Protein AF-A0AAJ1WUX2-F1 (afdb_monomer)

pLDDT: mean 76.75, std 24.01, range [34.66, 98.44]

Structure (mmCIF, N/CA/C/O backbone):
data_AF-A0AAJ1WUX2-F1
#
_entry.id   AF-A0AAJ1WUX2-F1
#
loop_
_atom_site.group_PDB
_atom_site.id
_atom_site.type_symbol
_atom_site.label_atom_id
_atom_site.label_alt_id
_atom_site.label_comp_id
_atom_site.label_asym_id
_atom_site.label_entity_id
_atom_site.label_seq_id
_atom_site.pdbx_PDB_ins_code
_atom_site.Cartn_x
_atom_site.Cartn_y
_atom_site.Cartn_z
_atom_site.occupancy
_atom_site.B_iso_or_equiv
_atom_site.auth_seq_id
_atom_site.auth_comp_id
_atom_site.auth_asym_id
_atom_site.auth_atom_id
_atom_site.pdbx_PDB_model_num
ATOM 1 N N . MET A 1 1 ? -39.995 61.5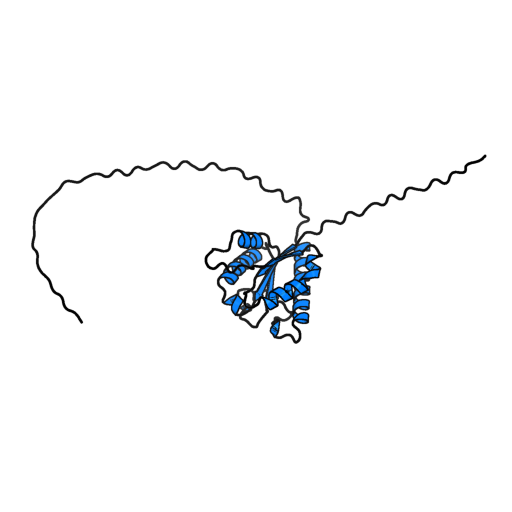93 29.494 1.00 51.22 1 MET A N 1
ATOM 2 C CA . MET A 1 1 ? -39.455 60.384 30.157 1.00 51.22 1 MET A CA 1
ATOM 3 C C . MET A 1 1 ? -40.416 59.228 29.924 1.00 51.22 1 MET A C 1
ATOM 5 O O . MET A 1 1 ? -41.545 59.346 30.368 1.00 51.22 1 MET A O 1
ATOM 9 N N . ALA A 1 2 ? -39.996 58.165 29.231 1.00 40.69 2 ALA A N 1
ATOM 10 C CA . ALA A 1 2 ? -40.628 56.835 29.236 1.00 40.69 2 ALA A CA 1
ATOM 11 C C . ALA A 1 2 ? -39.723 55.885 28.431 1.00 40.69 2 ALA A C 1
ATOM 13 O O . ALA A 1 2 ? -39.691 55.954 27.206 1.00 40.69 2 ALA A O 1
ATOM 14 N N . SER A 1 3 ? -38.928 55.054 29.109 1.00 40.38 3 SER A N 1
ATOM 15 C CA . SER A 1 3 ? -38.006 54.123 28.444 1.00 40.38 3 SER A CA 1
ATOM 16 C C . SER A 1 3 ? -38.706 52.781 28.219 1.00 40.38 3 SER A C 1
ATOM 18 O O . SER A 1 3 ? -38.954 52.050 29.179 1.00 40.38 3 SER A O 1
ATOM 20 N N . SER A 1 4 ? -39.066 52.471 26.971 1.00 46.78 4 SER A N 1
ATOM 21 C CA . SER A 1 4 ? -39.759 51.220 26.633 1.00 46.78 4 SER A CA 1
ATOM 22 C C . SER A 1 4 ? -38.771 50.075 26.403 1.00 46.78 4 SER A C 1
ATOM 24 O O . SER A 1 4 ? -37.779 50.219 25.690 1.00 46.78 4 SER A O 1
ATOM 26 N N . HIS A 1 5 ? -39.039 48.929 27.025 1.00 47.53 5 HIS A N 1
ATOM 27 C CA . HIS A 1 5 ? -38.200 47.738 26.939 1.00 47.53 5 HIS A CA 1
ATOM 28 C C . HIS A 1 5 ? -38.384 46.985 25.613 1.00 47.53 5 HIS A C 1
ATOM 30 O O . HIS A 1 5 ? -39.490 46.563 25.287 1.00 47.53 5 HIS A O 1
ATOM 36 N N . ALA A 1 6 ? -37.273 46.648 24.954 1.00 43.41 6 ALA A N 1
ATOM 37 C CA . ALA A 1 6 ? -37.200 45.530 24.013 1.00 43.41 6 ALA A CA 1
ATOM 38 C C . ALA A 1 6 ? -36.149 44.526 24.514 1.00 43.41 6 ALA A C 1
ATOM 40 O O . ALA A 1 6 ? -34.944 44.730 24.371 1.00 43.41 6 ALA A O 1
ATOM 41 N N . ARG A 1 7 ? -36.603 43.448 25.164 1.00 45.25 7 ARG A N 1
ATOM 42 C CA . ARG A 1 7 ? -35.727 42.402 25.711 1.00 45.25 7 ARG A CA 1
ATOM 43 C C . ARG A 1 7 ? -35.397 41.395 24.605 1.00 45.25 7 ARG A C 1
ATOM 45 O O . ARG A 1 7 ? -36.225 40.552 24.277 1.00 45.25 7 ARG A O 1
ATOM 52 N N . ILE A 1 8 ? -34.198 41.495 24.030 1.00 49.88 8 ILE A N 1
ATOM 53 C CA . ILE A 1 8 ? -33.709 40.565 22.999 1.00 49.88 8 ILE A CA 1
ATOM 54 C C . ILE A 1 8 ? -33.601 39.149 23.606 1.00 49.88 8 ILE A C 1
ATOM 56 O O . ILE A 1 8 ? -32.953 39.002 24.646 1.00 49.88 8 ILE A O 1
ATOM 60 N N . PRO A 1 9 ? -34.182 38.098 22.992 1.00 42.09 9 PRO A N 1
ATOM 61 C CA . PRO A 1 9 ? -33.953 36.723 23.423 1.00 42.09 9 PRO A CA 1
ATOM 62 C C . PRO A 1 9 ? -32.512 36.310 23.106 1.00 42.09 9 PRO A C 1
ATOM 64 O O . PRO A 1 9 ? -32.065 36.419 21.963 1.00 42.09 9 PRO A O 1
ATOM 67 N N . SER A 1 10 ? -31.782 35.800 24.097 1.00 42.72 10 SER A N 1
ATOM 68 C CA . SER A 1 10 ? -30.442 35.257 23.886 1.00 42.72 10 SER A CA 1
ATOM 69 C C . SER A 1 10 ? -30.511 33.949 23.092 1.00 42.72 10 SER A C 1
ATOM 71 O O . SER A 1 10 ? -30.813 32.879 23.621 1.00 42.72 10 SER A O 1
ATOM 73 N N . GLY A 1 11 ? -30.194 34.027 21.799 1.00 38.12 11 GLY A N 1
ATOM 74 C CA . GLY A 1 11 ? -29.984 32.852 20.961 1.00 38.12 11 GLY A CA 1
ATOM 75 C C . GLY A 1 11 ? -28.775 32.057 21.451 1.00 38.12 11 GLY A C 1
ATOM 76 O O . GLY A 1 11 ? -27.638 32.383 21.115 1.00 38.12 11 GLY A O 1
ATOM 77 N N . SER A 1 12 ? -29.015 31.007 22.241 1.00 41.53 12 SER A N 1
ATOM 78 C CA . SER A 1 12 ? -27.978 30.055 22.639 1.00 41.53 12 SER A CA 1
ATOM 79 C C . SER A 1 12 ? -27.489 29.290 21.408 1.00 41.53 12 SER A C 1
ATOM 81 O O . SER A 1 12 ? -28.111 28.326 20.957 1.00 41.53 12 SER A O 1
ATOM 83 N N . ALA A 1 13 ? -26.372 29.743 20.841 1.00 45.09 13 ALA A N 1
ATOM 84 C CA . ALA A 1 13 ? -25.685 29.064 19.754 1.00 45.09 13 ALA A CA 1
ATOM 85 C C . ALA A 1 13 ? -25.007 27.791 20.286 1.00 45.09 13 ALA A C 1
ATOM 87 O O . ALA A 1 13 ? -23.811 27.773 20.578 1.00 45.09 13 ALA A O 1
ATOM 88 N N . ALA A 1 14 ? -25.783 26.713 20.414 1.00 45.97 14 ALA A N 1
ATOM 89 C CA . ALA A 1 14 ? -25.265 25.390 20.731 1.00 45.97 14 ALA A CA 1
ATOM 90 C C . ALA A 1 14 ? -24.285 24.946 19.633 1.00 45.97 14 ALA A C 1
ATOM 92 O O . ALA A 1 14 ? -24.685 24.548 18.534 1.00 45.97 14 ALA A O 1
ATOM 93 N N . SER A 1 15 ? -22.983 25.019 19.919 1.00 45.50 15 SER A N 1
ATOM 94 C CA . SER A 1 15 ? -21.968 24.536 18.993 1.00 45.50 15 SER A CA 1
ATOM 95 C C . SER A 1 15 ? -22.077 23.013 18.888 1.00 45.50 15 SER A C 1
ATOM 97 O O . SER A 1 15 ? -21.909 22.275 19.859 1.00 45.50 15 SER A O 1
ATOM 99 N N . LYS A 1 16 ? -22.375 22.512 17.684 1.00 47.22 16 LYS A N 1
ATOM 100 C CA . LYS A 1 16 ? -22.272 21.077 17.407 1.00 47.22 16 LYS A CA 1
ATOM 101 C C . LYS A 1 16 ? -20.798 20.693 17.470 1.00 47.22 16 LYS A C 1
ATOM 103 O O . LYS A 1 16 ? -20.051 20.932 16.521 1.00 47.22 16 LYS A O 1
ATOM 108 N N . ALA A 1 17 ? -20.384 20.097 18.585 1.00 47.00 17 ALA A N 1
ATOM 109 C CA . ALA A 1 17 ? -19.082 19.460 18.692 1.00 47.00 17 ALA A CA 1
ATOM 110 C C . ALA A 1 17 ? -18.946 18.434 17.555 1.00 47.00 17 ALA A C 1
ATOM 112 O O . ALA A 1 17 ? -19.729 17.488 17.471 1.00 47.00 17 ALA A O 1
ATOM 113 N N . LYS A 1 18 ? -17.971 18.630 16.657 1.00 51.91 18 LYS A N 1
ATOM 114 C CA . LYS A 1 18 ? -17.635 17.624 15.643 1.00 51.91 18 LYS A CA 1
ATOM 115 C C . LYS A 1 18 ? -17.240 16.339 16.367 1.00 51.91 18 LYS A C 1
ATOM 117 O O . LYS A 1 18 ? -16.243 16.333 17.091 1.00 51.91 18 LYS A O 1
ATOM 122 N N . GLU A 1 19 ? -17.977 15.256 16.134 1.00 55.56 19 GLU A N 1
ATOM 123 C CA . GLU A 1 19 ? -17.532 13.926 16.539 1.00 55.56 19 GLU A CA 1
ATOM 124 C C . GLU A 1 19 ? -16.132 13.671 15.971 1.00 55.56 19 GLU A C 1
ATOM 126 O O . GLU A 1 19 ? -15.884 13.847 14.772 1.00 55.56 19 GLU A O 1
ATOM 131 N N . LYS A 1 20 ? -15.195 13.266 16.836 1.00 57.69 20 LYS A N 1
ATOM 132 C CA . LYS A 1 20 ? -13.846 12.893 16.406 1.00 57.69 20 LYS A CA 1
ATOM 133 C C . LYS A 1 20 ? -13.918 11.589 15.616 1.00 57.69 20 LYS A C 1
ATOM 135 O O . LYS A 1 20 ? -13.913 10.498 16.185 1.00 57.69 20 LYS A O 1
ATOM 140 N N . LYS A 1 21 ? -13.989 11.727 14.291 1.00 67.25 21 LYS A N 1
ATOM 141 C CA . LYS A 1 21 ? -13.896 10.642 13.310 1.00 67.25 21 LYS A CA 1
ATOM 142 C C . LYS A 1 21 ? -12.663 9.793 13.632 1.00 67.25 21 LYS A C 1
ATOM 144 O O . LYS A 1 21 ? -11.577 10.330 13.825 1.00 67.25 21 LYS A O 1
ATOM 149 N N . THR A 1 22 ? -12.816 8.474 13.700 1.00 83.88 22 THR A N 1
ATOM 150 C CA . THR A 1 22 ? -11.689 7.590 14.015 1.00 83.88 22 THR A CA 1
ATOM 151 C C . THR A 1 22 ? -10.624 7.659 12.919 1.00 83.88 22 THR A C 1
ATOM 153 O O . THR A 1 22 ? -10.912 7.467 11.726 1.00 83.88 22 THR A O 1
ATOM 156 N N . THR A 1 23 ? -9.389 7.948 13.331 1.00 94.12 23 THR A N 1
ATOM 157 C CA . THR A 1 23 ? -8.222 7.992 12.449 1.00 94.12 23 THR A CA 1
ATOM 158 C C . THR A 1 23 ? -7.896 6.580 11.962 1.00 94.12 23 THR A C 1
ATOM 160 O O . THR A 1 23 ? -7.703 5.666 12.768 1.00 94.12 23 THR A O 1
ATOM 163 N N . VAL A 1 24 ? -7.864 6.387 10.642 1.00 96.94 24 VAL A N 1
ATOM 164 C CA . VAL A 1 24 ? -7.521 5.099 10.009 1.00 96.94 24 VAL A CA 1
ATOM 165 C C . VAL A 1 24 ? -6.072 5.144 9.553 1.00 96.94 24 VAL A C 1
ATOM 167 O O . VAL A 1 24 ? -5.677 6.093 8.882 1.00 96.94 24 VAL A O 1
ATOM 170 N N . ARG A 1 25 ? -5.278 4.120 9.880 1.00 97.75 25 ARG A N 1
ATOM 171 C CA . ARG A 1 25 ? -3.854 4.066 9.519 1.00 97.75 25 ARG A CA 1
ATOM 172 C C . ARG A 1 25 ? -3.616 3.090 8.378 1.00 97.75 25 ARG A C 1
ATOM 174 O O . ARG A 1 25 ? -3.919 1.899 8.492 1.00 97.75 25 ARG A O 1
ATOM 181 N N . ILE A 1 26 ? -3.049 3.609 7.296 1.00 97.88 26 ILE A N 1
ATOM 182 C CA . ILE A 1 26 ? -2.646 2.877 6.099 1.00 97.88 26 ILE A CA 1
ATOM 183 C C . ILE A 1 26 ? -1.129 2.691 6.122 1.00 97.88 26 ILE A C 1
ATOM 185 O O . ILE A 1 26 ? -0.381 3.656 6.247 1.00 97.88 26 ILE A O 1
ATOM 189 N N . PHE A 1 27 ? -0.683 1.453 5.952 1.00 97.31 27 PHE A N 1
ATOM 190 C CA . PHE A 1 27 ? 0.708 1.099 5.686 1.00 97.31 27 PHE A CA 1
ATOM 191 C C . PHE A 1 27 ? 0.875 0.857 4.186 1.00 97.31 27 PHE A C 1
ATOM 193 O O . PHE A 1 27 ? 0.151 0.029 3.635 1.00 97.31 27 PHE A O 1
ATOM 200 N N . VAL A 1 28 ? 1.800 1.552 3.526 1.00 96.56 28 VAL A N 1
ATOM 201 C CA . VAL A 1 28 ? 2.104 1.374 2.099 1.00 96.56 28 VAL A CA 1
ATOM 202 C C . VAL A 1 28 ? 3.460 0.688 1.959 1.00 96.56 28 VAL A C 1
ATOM 204 O O . VAL A 1 28 ? 4.495 1.284 2.249 1.00 96.56 28 VAL A O 1
ATOM 207 N N . SER A 1 29 ? 3.429 -0.560 1.498 1.00 95.31 29 SER A N 1
ATOM 208 C CA . SER A 1 29 ? 4.602 -1.379 1.191 1.00 95.31 29 SER A CA 1
ATOM 209 C C . SER A 1 29 ? 4.818 -1.387 -0.323 1.00 95.31 29 SER A C 1
ATOM 211 O O . SER A 1 29 ? 3.875 -1.597 -1.092 1.00 95.31 29 SER A O 1
ATOM 213 N N . TYR A 1 30 ? 6.049 -1.137 -0.764 1.00 95.19 30 TYR A N 1
ATOM 214 C CA . TYR A 1 30 ? 6.431 -1.052 -2.176 1.00 95.19 30 TYR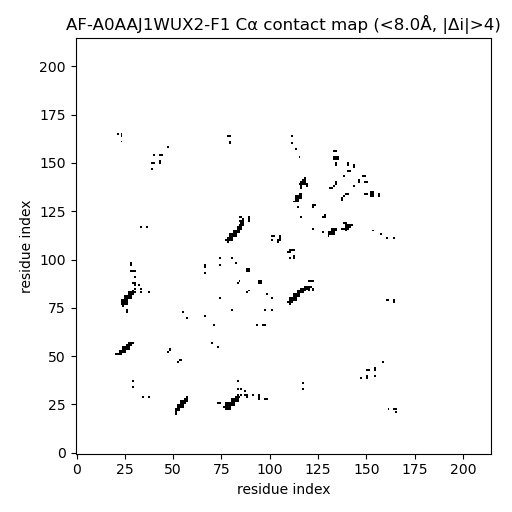 A CA 1
ATOM 215 C C . TYR A 1 30 ? 7.906 -1.442 -2.348 1.00 95.19 30 TYR A C 1
ATOM 217 O O . TYR A 1 30 ? 8.657 -1.479 -1.379 1.00 95.19 30 TYR A O 1
ATOM 225 N N . SER A 1 31 ? 8.326 -1.739 -3.580 1.00 92.94 31 SER A N 1
ATOM 226 C CA . SER A 1 31 ? 9.751 -1.832 -3.919 1.00 92.94 31 SER A CA 1
ATOM 227 C C . SER A 1 31 ? 10.257 -0.459 -4.358 1.00 92.94 31 SER A C 1
ATOM 229 O O . SER A 1 31 ? 9.545 0.243 -5.075 1.00 92.94 31 SER A O 1
ATOM 231 N N . HIS A 1 32 ? 11.493 -0.083 -4.011 1.00 89.94 32 HIS A N 1
ATOM 232 C CA . HIS A 1 32 ? 12.087 1.198 -4.427 1.00 89.94 32 HIS A CA 1
ATOM 233 C C . HIS A 1 32 ? 12.110 1.396 -5.955 1.00 89.94 32 HIS A C 1
ATOM 235 O O . HIS A 1 32 ? 12.006 2.528 -6.424 1.00 89.94 32 HIS A O 1
ATOM 241 N N . ALA A 1 33 ? 12.113 0.310 -6.738 1.00 92.12 33 ALA A N 1
ATOM 242 C CA . ALA A 1 33 ? 11.923 0.337 -8.194 1.00 92.12 33 ALA A CA 1
ATOM 243 C C . ALA A 1 33 ? 10.558 0.912 -8.645 1.00 92.12 33 ALA A C 1
ATOM 245 O O . ALA A 1 3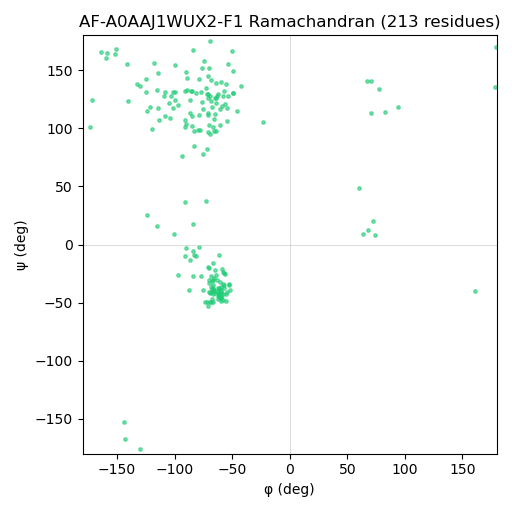3 ? 10.319 1.114 -9.835 1.00 92.12 33 ALA A O 1
ATOM 246 N N . ASN A 1 34 ? 9.635 1.154 -7.711 1.00 93.88 34 ASN A N 1
ATOM 247 C CA . ASN A 1 34 ? 8.304 1.708 -7.942 1.00 93.88 34 ASN A CA 1
ATOM 248 C C . ASN A 1 34 ? 8.050 2.987 -7.115 1.00 93.88 34 ASN A C 1
ATOM 250 O O . ASN A 1 34 ? 6.901 3.317 -6.811 1.00 93.88 34 ASN A O 1
ATOM 254 N N . ALA A 1 35 ? 9.108 3.721 -6.745 1.00 94.06 35 ALA A N 1
ATOM 255 C CA . ALA A 1 35 ? 9.006 4.978 -5.997 1.00 94.06 35 ALA A CA 1
ATOM 256 C C . ALA A 1 35 ? 8.128 6.032 -6.702 1.00 94.06 35 ALA A C 1
ATOM 258 O O . ALA A 1 35 ? 7.339 6.712 -6.052 1.00 94.06 35 ALA A O 1
ATOM 259 N N . THR A 1 36 ? 8.173 6.124 -8.037 1.00 95.44 36 THR A N 1
ATOM 260 C CA .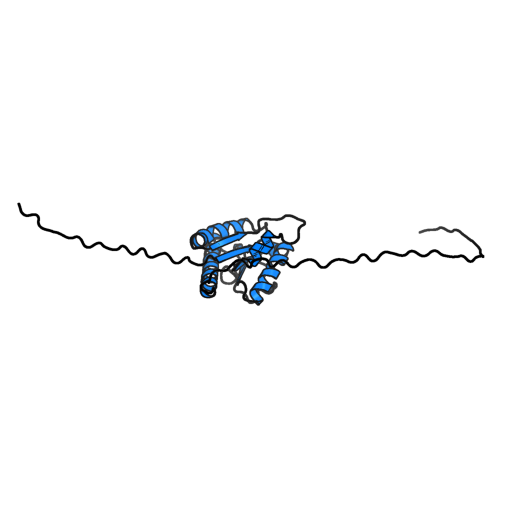 THR A 1 36 ? 7.300 7.023 -8.816 1.00 95.44 36 THR A CA 1
ATOM 261 C C . THR A 1 36 ? 5.817 6.693 -8.619 1.00 95.44 36 THR A C 1
ATOM 263 O O . THR A 1 36 ? 5.000 7.585 -8.393 1.00 95.44 36 THR A O 1
ATOM 266 N N . GLN A 1 37 ? 5.463 5.405 -8.658 1.00 96.75 37 GLN A N 1
ATOM 267 C CA . GLN A 1 37 ? 4.104 4.910 -8.429 1.00 96.75 37 GLN A CA 1
ATOM 268 C C . GLN A 1 37 ? 3.659 5.140 -6.979 1.00 96.75 37 GLN A C 1
ATOM 270 O O . GLN A 1 37 ? 2.525 5.557 -6.742 1.00 96.75 37 GLN A O 1
ATOM 275 N N . GLN A 1 38 ? 4.558 4.930 -6.014 1.00 96.38 38 GLN A N 1
ATOM 276 C CA . GLN A 1 38 ? 4.313 5.244 -4.608 1.00 96.38 38 GLN A CA 1
ATOM 277 C C . GLN A 1 38 ? 4.016 6.741 -4.421 1.00 96.38 38 GLN A C 1
ATOM 279 O O . GLN A 1 38 ? 2.994 7.079 -3.821 1.00 96.38 38 GLN A O 1
ATOM 284 N N . ALA A 1 39 ? 4.836 7.632 -4.985 1.00 96.38 39 ALA A N 1
ATOM 285 C CA . ALA A 1 39 ? 4.680 9.076 -4.826 1.00 96.38 39 ALA A CA 1
ATOM 286 C C . ALA A 1 39 ? 3.376 9.568 -5.470 1.00 96.38 39 ALA A C 1
ATOM 288 O O . ALA A 1 39 ? 2.627 10.346 -4.875 1.00 96.38 39 ALA A O 1
ATOM 289 N N . LYS A 1 40 ? 3.046 9.040 -6.656 1.00 97.75 40 LYS A N 1
ATOM 290 C CA . LYS A 1 40 ? 1.787 9.323 -7.353 1.00 97.75 40 LYS A CA 1
ATOM 291 C C . LYS A 1 40 ? 0.573 8.883 -6.527 1.00 97.75 40 LYS A C 1
ATOM 293 O O . LYS A 1 40 ? -0.364 9.666 -6.373 1.00 97.75 40 LYS A O 1
ATOM 298 N N . LEU A 1 41 ? 0.614 7.701 -5.904 1.00 97.88 41 LEU A N 1
ATOM 299 C CA . LEU A 1 41 ? -0.420 7.273 -4.957 1.00 97.88 41 LEU A CA 1
ATOM 300 C C . LEU A 1 41 ? -0.539 8.236 -3.761 1.00 97.88 41 LEU A C 1
ATOM 302 O O . LEU A 1 41 ? -1.653 8.592 -3.382 1.00 97.88 41 LEU A O 1
ATOM 306 N N . GLN A 1 42 ? 0.572 8.704 -3.179 1.00 97.19 42 GLN A N 1
ATOM 307 C CA . GLN A 1 42 ? 0.524 9.635 -2.040 1.00 97.19 42 GLN A CA 1
ATOM 308 C C . GLN A 1 42 ? -0.180 10.961 -2.360 1.00 97.19 42 GLN A C 1
ATOM 310 O O . GLN A 1 42 ? -0.816 11.522 -1.462 1.00 97.19 42 GLN A O 1
ATOM 315 N N . ILE A 1 43 ? -0.081 11.432 -3.609 1.00 98.00 43 ILE A N 1
ATOM 316 C CA . ILE A 1 43 ? -0.791 12.613 -4.122 1.00 98.00 43 ILE A CA 1
ATOM 317 C C . ILE A 1 43 ? -2.293 12.321 -4.238 1.00 98.00 43 ILE A C 1
ATOM 319 O O . ILE A 1 43 ? -3.105 13.068 -3.696 1.00 98.00 43 ILE A O 1
ATOM 323 N N . HIS A 1 44 ? -2.677 11.203 -4.863 1.00 98.44 44 HIS A N 1
ATOM 324 C CA . HIS A 1 44 ? -4.090 10.814 -5.013 1.00 98.44 44 HIS A CA 1
ATOM 325 C C . HIS A 1 44 ? -4.790 10.522 -3.672 1.00 98.44 44 HIS A C 1
ATOM 327 O O . HIS A 1 44 ? -5.989 10.750 -3.527 1.00 98.44 44 HIS A O 1
ATOM 333 N N . LEU A 1 45 ? -4.044 10.117 -2.638 1.00 97.81 45 LEU A N 1
ATOM 334 C CA . LEU A 1 45 ? -4.559 9.954 -1.271 1.00 97.81 45 LEU A CA 1
ATOM 335 C C . LEU A 1 45 ? -4.710 11.277 -0.486 1.00 97.81 45 LEU A C 1
ATOM 337 O O . LEU A 1 45 ? -5.180 11.244 0.652 1.00 97.81 45 LEU A O 1
ATOM 341 N N . ALA A 1 46 ? -4.348 12.442 -1.042 1.00 97.38 46 ALA A N 1
ATOM 342 C CA . ALA A 1 46 ? -4.318 13.712 -0.302 1.00 97.38 46 ALA A CA 1
ATOM 343 C C . ALA A 1 46 ? -5.664 14.108 0.334 1.00 97.38 46 ALA A C 1
ATOM 345 O O . ALA A 1 46 ? -5.674 14.659 1.436 1.00 97.38 46 ALA A O 1
ATOM 346 N N . GLN A 1 47 ? -6.802 13.807 -0.304 1.00 96.50 47 GLN A N 1
ATOM 347 C CA . GLN A 1 47 ? -8.109 14.080 0.306 1.00 96.50 47 GLN A CA 1
ATOM 348 C C . GLN A 1 47 ? -8.399 13.150 1.491 1.00 96.50 47 GLN A C 1
ATOM 350 O O . GLN A 1 47 ? -8.850 13.619 2.532 1.00 96.50 47 GLN A O 1
ATOM 355 N N . LEU A 1 48 ? -8.065 11.858 1.388 1.00 96.00 48 LEU A N 1
ATOM 356 C CA . LEU A 1 48 ? -8.217 10.926 2.510 1.00 96.00 48 LEU A CA 1
ATOM 357 C C . LEU A 1 48 ? -7.389 11.364 3.725 1.00 96.00 48 LEU A C 1
ATOM 359 O O . LEU A 1 48 ? -7.877 11.259 4.846 1.00 96.00 48 LEU A O 1
ATOM 363 N N . LYS A 1 49 ? -6.194 11.929 3.509 1.00 95.00 49 LYS A N 1
ATOM 364 C CA . LYS A 1 49 ? -5.347 12.468 4.588 1.00 95.00 49 LYS A CA 1
ATOM 365 C C . LYS A 1 49 ? -6.014 13.610 5.359 1.00 95.00 49 LYS A C 1
ATOM 367 O O . LYS A 1 49 ? -5.914 13.652 6.580 1.00 95.00 49 LYS A O 1
ATOM 372 N N . ARG A 1 50 ? -6.757 14.488 4.672 1.00 94.62 50 ARG A N 1
ATOM 373 C CA . ARG A 1 50 ? -7.599 15.523 5.312 1.00 94.62 50 ARG A CA 1
ATOM 374 C C . ARG A 1 50 ? -8.797 14.926 6.060 1.00 94.62 50 ARG A C 1
ATOM 376 O O . ARG A 1 50 ? -9.275 15.508 7.024 1.00 94.62 50 ARG A O 1
ATOM 383 N N . ASP A 1 51 ? -9.259 13.755 5.633 1.00 92.50 51 ASP A N 1
ATOM 384 C CA . ASP A 1 51 ? -10.395 13.008 6.179 1.00 92.50 51 ASP A CA 1
ATOM 385 C C . ASP A 1 51 ? -10.013 12.002 7.290 1.00 92.50 51 ASP A C 1
ATOM 387 O O . ASP A 1 51 ? -10.631 10.931 7.400 1.00 92.50 51 ASP A O 1
ATOM 391 N N . GLU A 1 52 ? -9.040 12.347 8.143 1.00 93.19 52 GLU A N 1
ATOM 392 C CA . GLU A 1 52 ? -8.550 11.527 9.271 1.00 93.19 52 GLU A CA 1
ATOM 393 C C . GLU A 1 52 ? -7.985 10.161 8.819 1.00 93.19 52 GLU A C 1
ATOM 395 O O . GLU A 1 52 ? -8.360 9.103 9.333 1.00 93.19 52 GLU A O 1
ATOM 400 N N . VAL A 1 53 ? -7.111 10.156 7.806 1.00 96.50 53 VAL A N 1
ATOM 401 C CA . VAL A 1 53 ? -6.381 8.951 7.372 1.00 96.50 53 VAL A CA 1
ATOM 402 C C . VAL A 1 53 ? -4.878 9.204 7.411 1.00 96.50 53 VAL A C 1
ATOM 404 O O . VAL A 1 53 ? -4.344 9.988 6.632 1.00 96.50 53 VAL A O 1
ATOM 407 N N . GLU A 1 54 ? -4.174 8.496 8.283 1.00 96.62 54 GLU A N 1
ATOM 408 C CA . GLU A 1 54 ? -2.714 8.522 8.327 1.00 96.62 54 GLU A CA 1
ATOM 409 C C . GLU A 1 54 ? -2.143 7.525 7.315 1.00 96.62 54 GLU A C 1
ATOM 411 O O . GLU A 1 54 ? -2.538 6.359 7.289 1.00 96.62 54 GLU A O 1
ATOM 416 N N . THR A 1 55 ? -1.176 7.956 6.509 1.00 96.06 55 THR A N 1
ATOM 417 C CA . THR A 1 55 ? -0.390 7.074 5.635 1.00 96.06 55 THR A CA 1
ATOM 418 C C . THR A 1 55 ? 1.034 6.969 6.158 1.00 96.06 55 THR A C 1
ATOM 420 O O . THR A 1 55 ? 1.695 7.991 6.330 1.00 96.06 55 THR A O 1
ATOM 423 N N . TRP A 1 56 ? 1.525 5.749 6.344 1.00 95.62 56 TRP A N 1
ATOM 424 C CA . TRP A 1 56 ? 2.935 5.459 6.580 1.00 95.62 56 TRP A CA 1
ATOM 425 C C . TRP A 1 56 ? 3.500 4.651 5.405 1.00 95.62 56 TRP A C 1
ATOM 427 O O . TRP A 1 56 ? 2.773 3.881 4.775 1.00 95.62 56 TRP A O 1
ATOM 437 N N . VAL A 1 57 ? 4.776 4.858 5.097 1.00 91.25 57 VAL A N 1
ATOM 438 C CA . VAL A 1 57 ? 5.485 4.334 3.923 1.00 91.25 57 VAL A CA 1
ATOM 439 C C . VAL A 1 57 ? 6.807 3.749 4.403 1.00 91.25 57 VAL A C 1
ATOM 441 O O . VAL A 1 57 ? 7.467 4.387 5.222 1.00 91.25 57 VAL A O 1
ATOM 444 N N . ASP A 1 58 ? 7.210 2.585 3.884 1.00 76.31 58 ASP A N 1
ATOM 445 C CA . ASP A 1 58 ? 8.555 2.072 4.161 1.00 76.31 58 ASP A CA 1
ATOM 446 C C . ASP A 1 58 ? 9.608 2.755 3.282 1.00 76.31 58 ASP A C 1
ATOM 448 O O . ASP A 1 58 ? 9.786 2.439 2.109 1.00 76.31 58 ASP A O 1
ATOM 452 N N . GLU A 1 59 ? 10.286 3.752 3.840 1.00 72.44 59 GLU A N 1
ATOM 453 C CA . GLU A 1 59 ? 11.346 4.493 3.149 1.00 72.44 59 GLU A CA 1
ATOM 454 C C . GLU A 1 59 ? 12.742 3.868 3.352 1.00 72.44 59 GLU A C 1
ATOM 456 O O . GLU A 1 59 ? 13.711 4.361 2.774 1.00 72.44 59 GLU A O 1
ATOM 461 N N . ARG A 1 60 ? 12.882 2.787 4.145 1.00 62.06 60 ARG A N 1
ATOM 462 C CA . ARG A 1 60 ? 14.194 2.253 4.555 1.00 62.06 60 ARG A CA 1
ATOM 463 C C . ARG A 1 60 ? 14.631 0.982 3.817 1.00 62.06 60 ARG A C 1
ATOM 465 O O . ARG A 1 60 ? 14.260 -0.129 4.182 1.00 62.06 60 ARG A O 1
ATOM 472 N N . MET A 1 61 ? 15.632 1.133 2.950 1.00 52.41 61 MET A N 1
ATOM 473 C CA . MET A 1 61 ? 16.627 0.083 2.680 1.00 52.41 61 MET A CA 1
ATOM 474 C C . MET A 1 61 ? 17.866 0.272 3.571 1.00 52.41 61 MET A C 1
ATOM 476 O O . MET A 1 61 ? 18.923 0.693 3.110 1.00 52.41 61 MET A O 1
ATOM 480 N N . GLU A 1 62 ? 17.766 -0.087 4.852 1.00 46.91 62 GLU A N 1
ATOM 481 C CA . GLU A 1 62 ? 18.963 -0.369 5.659 1.00 46.91 62 GLU A CA 1
ATOM 482 C C . GLU A 1 62 ? 19.284 -1.864 5.549 1.00 46.91 62 GLU A C 1
ATOM 484 O O . GLU A 1 62 ? 18.639 -2.730 6.145 1.00 46.91 62 GLU A O 1
ATOM 489 N N . ALA A 1 63 ? 20.265 -2.181 4.704 1.00 42.53 63 ALA A N 1
ATOM 490 C CA . ALA A 1 63 ? 20.674 -3.550 4.430 1.00 42.53 63 ALA A CA 1
ATOM 491 C C . ALA A 1 63 ? 21.409 -4.163 5.636 1.00 42.53 63 ALA A C 1
ATOM 493 O O . ALA A 1 63 ? 22.613 -3.995 5.797 1.00 42.53 63 ALA A O 1
ATOM 494 N N . GLY A 1 64 ? 20.681 -4.915 6.462 1.00 49.00 64 GLY A N 1
ATOM 495 C CA . GLY A 1 64 ? 21.259 -5.726 7.539 1.00 49.00 64 GLY A CA 1
ATOM 496 C C . GLY A 1 64 ? 20.250 -6.124 8.613 1.00 49.00 64 GLY A C 1
ATOM 497 O O . GLY A 1 64 ? 20.227 -7.277 9.046 1.00 49.00 64 GLY A O 1
ATOM 498 N N . ASP A 1 65 ? 19.359 -5.205 8.982 1.00 47.22 65 ASP A N 1
ATOM 499 C CA . ASP A 1 65 ? 18.544 -5.351 10.187 1.00 47.22 65 ASP A CA 1
ATOM 500 C C . ASP A 1 65 ? 17.196 -6.040 9.968 1.00 47.22 65 ASP A C 1
ATOM 502 O O . ASP A 1 65 ? 16.399 -5.683 9.102 1.00 47.22 65 ASP A O 1
ATOM 506 N N . ARG A 1 66 ? 16.894 -7.013 10.839 1.00 58.78 66 ARG A N 1
ATOM 507 C CA . ARG A 1 66 ? 15.552 -7.606 10.984 1.00 58.78 66 ARG A CA 1
ATOM 508 C C . ARG A 1 66 ? 14.503 -6.495 11.111 1.00 58.78 66 ARG A C 1
ATOM 510 O O . ARG A 1 66 ? 14.651 -5.660 11.996 1.00 58.78 66 ARG A O 1
ATOM 517 N N . LEU A 1 67 ? 13.428 -6.578 10.306 1.00 64.06 67 LEU A N 1
ATOM 518 C CA . LEU A 1 67 ? 12.356 -5.573 10.156 1.00 64.06 67 LEU A CA 1
ATOM 519 C C . LEU A 1 67 ? 12.230 -4.646 11.370 1.00 64.06 67 LEU A C 1
ATOM 521 O O . LEU A 1 67 ? 11.722 -5.083 12.412 1.00 64.06 67 LEU A O 1
ATOM 525 N N . SER A 1 68 ? 12.702 -3.406 11.215 1.00 73.44 68 SER A N 1
ATOM 526 C CA . SER A 1 68 ? 13.050 -2.537 12.342 1.00 73.44 68 SER A CA 1
ATOM 527 C C . SER A 1 68 ? 11.911 -2.389 13.353 1.00 73.44 68 SER A C 1
ATOM 529 O O . SER A 1 68 ? 10.725 -2.554 13.037 1.00 73.44 68 SER A O 1
ATOM 531 N N . THR A 1 69 ? 12.256 -2.064 14.600 1.00 80.12 69 THR A N 1
ATOM 532 C CA . THR A 1 69 ? 11.274 -1.895 15.683 1.00 80.12 69 THR A CA 1
ATOM 533 C C . THR A 1 69 ? 10.163 -0.913 15.303 1.00 80.12 69 THR A C 1
ATOM 535 O O . THR A 1 69 ? 9.006 -1.139 15.670 1.00 80.12 69 THR A O 1
ATOM 538 N N . GLU A 1 70 ? 10.484 0.124 14.521 1.00 84.50 70 GLU A N 1
ATOM 539 C CA . GLU A 1 70 ? 9.508 1.066 13.977 1.00 84.50 70 GLU A CA 1
ATOM 540 C C . GLU A 1 70 ? 8.635 0.455 12.879 1.00 84.50 70 GLU A C 1
ATOM 542 O O . GLU A 1 70 ? 7.415 0.494 13.021 1.00 84.50 70 GLU A O 1
ATOM 547 N N . ILE A 1 71 ? 9.206 -0.152 11.836 1.00 86.19 71 ILE A N 1
ATOM 548 C CA . ILE A 1 71 ? 8.415 -0.738 10.740 1.00 86.19 71 ILE A CA 1
ATOM 549 C C . ILE A 1 71 ? 7.475 -1.819 11.301 1.00 86.19 71 ILE A C 1
ATOM 551 O O . ILE A 1 71 ? 6.260 -1.809 11.088 1.00 86.19 71 ILE A O 1
ATOM 555 N N . SER A 1 72 ? 8.012 -2.685 12.167 1.00 87.50 72 SER A N 1
ATOM 556 C CA . SER A 1 72 ? 7.247 -3.679 12.923 1.00 87.50 72 SER A CA 1
ATOM 557 C C . SER A 1 72 ? 6.148 -3.054 13.798 1.00 87.50 72 SER A C 1
ATOM 559 O O . SER A 1 72 ? 5.099 -3.671 13.988 1.00 87.50 72 SER A O 1
ATOM 561 N N . ARG A 1 73 ? 6.353 -1.851 14.353 1.00 90.75 73 ARG A N 1
ATOM 562 C CA . ARG A 1 73 ? 5.341 -1.107 15.124 1.00 90.75 73 ARG A CA 1
ATOM 563 C C . ARG A 1 73 ? 4.261 -0.529 14.215 1.00 90.75 73 ARG A C 1
ATOM 565 O O . ARG A 1 73 ? 3.087 -0.769 14.482 1.00 90.75 73 ARG A O 1
ATOM 572 N N . LYS A 1 74 ? 4.637 0.156 13.136 1.00 94.00 74 LYS A N 1
ATOM 573 C CA . LYS A 1 74 ? 3.719 0.753 12.158 1.00 94.00 74 LYS A CA 1
ATOM 574 C C . LYS A 1 74 ? 2.836 -0.308 11.504 1.00 94.00 74 LYS A C 1
ATOM 576 O O . LYS A 1 74 ? 1.625 -0.126 11.439 1.00 94.00 74 LYS A O 1
ATOM 581 N N . LEU A 1 75 ? 3.390 -1.474 11.170 1.00 92.94 75 LEU A N 1
ATOM 582 C CA . LEU A 1 75 ? 2.631 -2.615 10.651 1.00 92.94 75 LEU A CA 1
ATOM 583 C C . LEU A 1 75 ? 1.667 -3.229 11.687 1.00 92.94 75 LEU A C 1
ATOM 585 O O . LEU A 1 75 ? 0.570 -3.668 11.338 1.00 92.94 75 LEU A O 1
ATOM 589 N N . ARG A 1 76 ? 2.041 -3.252 12.978 1.00 93.75 76 ARG A N 1
ATOM 590 C CA . ARG A 1 76 ? 1.134 -3.665 14.072 1.00 93.75 76 ARG A CA 1
ATOM 591 C C . ARG A 1 76 ? 0.023 -2.650 14.334 1.00 93.75 76 ARG A C 1
ATOM 593 O O . ARG A 1 76 ? -1.063 -3.041 14.768 1.00 93.75 76 ARG A O 1
ATOM 600 N N . GLU A 1 77 ? 0.320 -1.372 14.134 1.00 94.56 77 GLU A N 1
ATOM 601 C CA . GLU A 1 77 ? -0.609 -0.263 14.303 1.00 94.56 77 GLU A CA 1
ATOM 602 C C . GLU A 1 77 ? -1.603 -0.183 13.141 1.00 94.56 77 GLU A C 1
ATOM 604 O O . GLU A 1 77 ? -2.777 0.039 13.410 1.00 94.56 77 GLU A O 1
ATOM 609 N N . ALA A 1 78 ? -1.171 -0.421 11.902 1.00 96.88 78 ALA A N 1
ATOM 610 C CA . ALA A 1 78 ? -1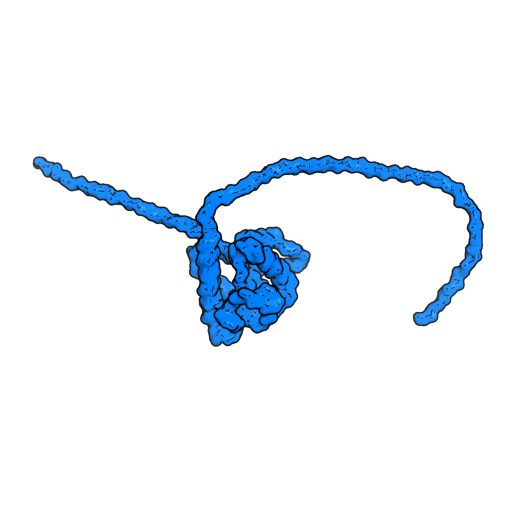.977 -0.256 10.696 1.00 96.88 78 ALA A CA 1
ATOM 611 C C . ALA A 1 78 ? -3.295 -1.049 10.692 1.00 96.88 78 ALA A C 1
ATOM 613 O O . ALA A 1 78 ? -3.355 -2.227 11.065 1.00 96.88 78 ALA A O 1
ATOM 614 N N . ASP A 1 79 ? -4.335 -0.376 10.203 1.00 97.50 79 ASP A N 1
ATOM 615 C CA . ASP A 1 79 ? -5.695 -0.888 10.035 1.00 97.50 79 ASP A CA 1
ATOM 616 C C . ASP A 1 79 ? -5.920 -1.366 8.576 1.00 97.50 79 ASP A C 1
ATOM 618 O O . ASP A 1 79 ? -6.712 -2.277 8.319 1.00 97.50 79 ASP A O 1
ATOM 622 N N . ILE A 1 80 ? -5.166 -0.798 7.621 1.00 97.88 80 ILE A N 1
ATOM 623 C CA . ILE A 1 80 ? -5.095 -1.204 6.206 1.00 97.88 80 ILE A CA 1
ATOM 624 C C . ILE A 1 80 ? -3.622 -1.351 5.792 1.00 97.88 80 ILE A C 1
ATOM 626 O O . ILE A 1 80 ? -2.801 -0.488 6.092 1.00 97.88 80 ILE A O 1
ATOM 630 N N . PHE A 1 81 ? -3.297 -2.415 5.063 1.00 97.75 81 PHE A N 1
ATOM 631 C CA . PHE A 1 81 ? -2.031 -2.600 4.353 1.00 97.75 81 PHE A CA 1
ATOM 632 C C . PHE A 1 81 ? -2.268 -2.483 2.844 1.00 97.75 81 PHE A C 1
ATOM 634 O O . PHE A 1 81 ? -3.177 -3.122 2.317 1.00 97.75 81 PHE A O 1
ATOM 641 N N . VAL A 1 82 ? -1.459 -1.684 2.154 1.00 97.75 82 VAL A N 1
ATOM 642 C CA . VAL A 1 82 ? -1.478 -1.494 0.700 1.00 97.75 82 VAL A CA 1
ATOM 643 C C . VAL A 1 82 ? -0.166 -2.035 0.138 1.00 97.75 82 VAL A C 1
ATOM 645 O O . VAL A 1 82 ? 0.899 -1.525 0.478 1.00 97.75 82 VAL A O 1
ATOM 648 N N . ALA A 1 83 ? -0.249 -3.058 -0.713 1.00 96.81 83 ALA A N 1
ATOM 649 C CA . ALA A 1 83 ? 0.901 -3.654 -1.393 1.00 96.81 83 ALA A CA 1
ATOM 650 C C . ALA A 1 83 ? 0.977 -3.141 -2.837 1.00 96.81 83 ALA A C 1
ATOM 652 O O . ALA A 1 83 ? 0.063 -3.415 -3.617 1.00 96.81 83 ALA A O 1
ATOM 653 N N . LEU A 1 84 ? 2.045 -2.427 -3.205 1.00 96.94 84 LEU A N 1
ATOM 654 C CA . LEU A 1 84 ? 2.304 -2.040 -4.598 1.00 96.94 84 LEU A CA 1
ATOM 655 C C . LEU A 1 84 ? 2.998 -3.198 -5.331 1.00 96.94 84 LEU A C 1
ATOM 657 O O . LEU A 1 84 ? 4.223 -3.262 -5.405 1.00 96.94 84 LEU A O 1
ATOM 661 N N . MET A 1 85 ? 2.195 -4.133 -5.840 1.00 96.81 85 MET A N 1
ATOM 662 C CA . MET A 1 85 ? 2.651 -5.369 -6.475 1.00 96.81 85 MET A CA 1
ATOM 663 C C . MET A 1 85 ? 3.298 -5.115 -7.841 1.00 96.81 85 MET A C 1
ATOM 665 O O . MET A 1 85 ? 2.701 -4.529 -8.749 1.00 96.81 85 MET A O 1
ATOM 669 N N . SER A 1 86 ? 4.520 -5.617 -7.979 1.00 97.19 86 SER A N 1
ATOM 670 C CA . SER A 1 86 ? 5.368 -5.591 -9.169 1.00 97.19 86 SER A CA 1
ATOM 671 C C . SER A 1 86 ? 6.288 -6.821 -9.163 1.00 97.19 86 SER A C 1
ATOM 673 O O . SER A 1 86 ? 6.407 -7.480 -8.123 1.00 97.19 86 SER A O 1
ATOM 675 N N . PRO A 1 87 ? 6.989 -7.134 -10.270 1.00 97.62 87 PRO A N 1
ATOM 676 C CA . PRO A 1 87 ? 8.030 -8.163 -10.260 1.00 97.62 87 PRO A CA 1
ATOM 677 C C . PRO A 1 87 ? 9.090 -7.908 -9.177 1.00 97.62 87 PRO A C 1
ATOM 679 O O . PRO A 1 87 ? 9.471 -8.825 -8.451 1.00 97.62 87 PRO A O 1
ATOM 682 N N . GLU A 1 88 ? 9.500 -6.648 -8.994 1.00 96.06 88 GLU A N 1
ATOM 683 C CA . GLU A 1 88 ? 10.496 -6.262 -7.990 1.00 96.06 88 GLU A CA 1
ATOM 684 C C . GLU A 1 88 ? 9.976 -6.379 -6.547 1.00 96.06 88 GLU A C 1
ATOM 686 O O . GLU A 1 88 ? 10.752 -6.663 -5.636 1.00 96.06 88 GLU A O 1
ATOM 691 N N . TYR A 1 89 ? 8.672 -6.188 -6.318 1.00 95.12 89 TYR A N 1
ATOM 692 C CA . TYR A 1 89 ? 8.039 -6.411 -5.013 1.00 95.12 89 TYR A CA 1
ATOM 693 C C . TYR A 1 89 ? 7.998 -7.900 -4.646 1.00 95.12 89 TYR A C 1
ATOM 695 O O . TYR A 1 89 ? 8.278 -8.276 -3.505 1.00 95.12 89 TYR A O 1
ATOM 703 N N . ILE A 1 90 ? 7.679 -8.762 -5.617 1.00 95.38 90 ILE A N 1
ATOM 704 C CA . ILE A 1 90 ? 7.638 -10.217 -5.414 1.00 95.38 90 ILE A CA 1
ATOM 705 C C . ILE A 1 90 ? 9.050 -10.762 -5.148 1.00 95.38 90 ILE A C 1
ATOM 707 O O . ILE A 1 90 ? 9.236 -11.541 -4.216 1.00 95.38 90 ILE A O 1
ATOM 711 N N . ALA A 1 91 ? 10.057 -10.291 -5.889 1.00 94.50 91 ALA A N 1
ATOM 712 C CA . ALA A 1 91 ? 11.455 -10.688 -5.700 1.00 94.50 91 ALA A CA 1
ATOM 713 C C . ALA A 1 91 ? 12.103 -10.145 -4.403 1.00 94.50 91 ALA A C 1
ATOM 715 O O . ALA A 1 91 ? 13.114 -10.678 -3.942 1.00 94.50 91 ALA A O 1
ATOM 716 N N . SER A 1 92 ? 11.553 -9.088 -3.794 1.00 90.88 92 SER A N 1
ATOM 717 C CA . SER A 1 92 ? 12.142 -8.450 -2.609 1.00 90.88 92 SER A CA 1
ATOM 718 C C . SER A 1 92 ? 11.864 -9.225 -1.317 1.00 90.88 92 SER A C 1
ATOM 720 O O . SER A 1 92 ? 10.754 -9.213 -0.779 1.00 90.88 92 SER A O 1
ATOM 722 N N . ARG A 1 93 ? 12.915 -9.824 -0.735 1.00 88.62 93 ARG A N 1
ATOM 723 C CA . ARG A 1 93 ? 12.860 -10.526 0.565 1.00 88.62 93 ARG A CA 1
ATOM 724 C C . ARG A 1 93 ? 12.256 -9.669 1.688 1.00 88.62 93 ARG A C 1
ATOM 726 O O . ARG A 1 93 ? 11.584 -10.208 2.567 1.00 88.62 93 ARG A O 1
ATOM 733 N N . TRP A 1 94 ? 12.501 -8.357 1.677 1.00 84.25 94 TRP A N 1
ATOM 734 C CA . TRP A 1 94 ? 11.957 -7.440 2.682 1.00 84.25 94 TRP A CA 1
ATOM 735 C C . TRP A 1 94 ? 10.455 -7.236 2.502 1.00 84.25 94 TRP A C 1
ATOM 737 O O . TRP A 1 94 ? 9.707 -7.487 3.446 1.00 84.25 94 TRP A O 1
ATOM 747 N N . CYS A 1 95 ? 10.006 -6.928 1.282 1.00 88.12 95 CYS A N 1
ATOM 748 C CA . CYS A 1 95 ? 8.584 -6.812 0.954 1.00 88.12 95 CYS A CA 1
ATOM 749 C C . CYS A 1 95 ? 7.818 -8.095 1.321 1.00 88.12 95 CYS A C 1
ATOM 751 O O . CYS A 1 95 ? 6.772 -8.026 1.963 1.00 88.12 95 CYS A O 1
ATOM 753 N N . GLN A 1 96 ? 8.381 -9.275 1.026 1.00 90.69 96 GLN A N 1
ATOM 754 C CA . GLN A 1 96 ? 7.783 -10.560 1.409 1.00 90.69 96 GLN A CA 1
ATOM 755 C C . GLN A 1 96 ? 7.666 -10.747 2.933 1.00 90.69 96 GLN A C 1
ATOM 757 O O . GLN A 1 96 ? 6.667 -11.282 3.416 1.00 90.69 96 GLN A O 1
ATOM 762 N N . LEU A 1 97 ? 8.639 -10.285 3.729 1.00 89.81 97 LEU A N 1
ATOM 763 C CA . LEU A 1 97 ? 8.567 -10.367 5.194 1.00 89.81 97 LEU A CA 1
ATOM 764 C C . LEU A 1 97 ? 7.440 -9.494 5.773 1.00 89.81 97 LEU A C 1
ATOM 766 O O . LEU A 1 97 ? 6.765 -9.911 6.718 1.00 89.81 97 LEU A O 1
ATOM 770 N N . GLU A 1 98 ? 7.232 -8.297 5.227 1.00 90.00 98 GLU A N 1
ATOM 771 C CA . GLU A 1 98 ? 6.125 -7.415 5.617 1.00 90.00 98 GLU A CA 1
ATOM 772 C C . GLU A 1 98 ? 4.774 -7.976 5.189 1.00 90.00 98 GLU A C 1
ATOM 774 O O . GLU A 1 98 ? 3.849 -8.087 5.997 1.00 90.00 98 GLU A O 1
ATOM 779 N N . TYR A 1 99 ? 4.685 -8.366 3.921 1.00 93.81 99 TYR A N 1
ATOM 780 C CA . TYR A 1 99 ? 3.480 -8.867 3.289 1.00 93.81 99 TYR A CA 1
ATOM 781 C C . TYR A 1 99 ? 2.955 -10.122 3.997 1.00 93.81 99 TYR A C 1
ATOM 783 O O . TYR A 1 99 ? 1.785 -10.171 4.375 1.00 93.81 99 TYR A O 1
ATOM 791 N N . ASN A 1 100 ? 3.829 -11.079 4.324 1.00 94.19 100 ASN A N 1
ATOM 792 C CA . ASN A 1 100 ? 3.453 -12.269 5.092 1.00 94.19 100 ASN A CA 1
ATOM 793 C C . ASN A 1 100 ? 2.925 -11.924 6.499 1.00 94.19 100 ASN A C 1
ATOM 795 O O . ASN A 1 100 ? 1.957 -12.525 6.974 1.00 94.19 100 ASN A O 1
ATOM 799 N N . ARG A 1 101 ? 3.493 -10.907 7.166 1.00 93.94 101 ARG A N 1
ATOM 800 C CA . ARG A 1 101 ? 2.975 -10.408 8.457 1.00 93.94 101 ARG A CA 1
ATOM 801 C C . ARG A 1 101 ? 1.614 -9.719 8.300 1.00 93.94 101 ARG A C 1
ATOM 803 O O . ARG A 1 101 ? 0.770 -9.862 9.188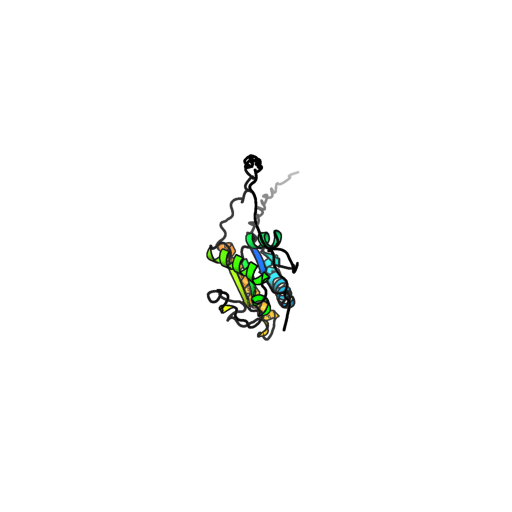 1.00 93.94 101 ARG A O 1
ATOM 810 N N . ALA A 1 102 ? 1.388 -9.003 7.199 1.00 95.38 102 ALA A N 1
ATOM 811 C CA . ALA A 1 102 ? 0.108 -8.374 6.879 1.00 95.38 102 ALA A CA 1
ATOM 812 C C . ALA A 1 102 ? -0.979 -9.420 6.577 1.00 95.38 102 ALA A C 1
ATOM 814 O O . ALA A 1 102 ? -2.053 -9.385 7.179 1.00 95.38 102 ALA A O 1
ATOM 815 N N . MET A 1 103 ? -0.677 -10.420 5.745 1.00 96.25 103 MET A N 1
ATOM 816 C CA . MET A 1 103 ? -1.579 -11.535 5.433 1.00 96.25 103 MET A CA 1
ATOM 817 C C . MET A 1 103 ? -1.922 -12.355 6.687 1.00 96.25 103 MET A C 1
ATOM 819 O O . MET A 1 103 ? -3.095 -12.609 6.963 1.00 96.25 103 MET A O 1
ATOM 823 N N . GLY A 1 104 ? -0.939 -12.640 7.548 1.00 95.94 104 GLY A N 1
ATOM 824 C CA . GLY A 1 104 ? -1.173 -13.280 8.848 1.00 95.94 104 GLY A CA 1
ATOM 825 C C . GLY A 1 104 ? -1.963 -12.425 9.855 1.00 95.94 104 GLY A C 1
ATOM 826 O O . GLY A 1 104 ? -2.460 -12.947 10.854 1.00 95.94 104 GLY A O 1
ATOM 827 N N . ARG A 1 105 ? -2.095 -11.107 9.654 1.00 95.81 105 ARG A N 1
ATOM 828 C CA . ARG A 1 105 ? -3.020 -10.239 10.415 1.00 95.81 105 ARG A CA 1
ATOM 829 C C . ARG A 1 105 ? -4.408 -10.200 9.776 1.00 95.81 105 ARG A C 1
ATOM 831 O O . ARG A 1 105 ? -5.391 -10.269 10.513 1.00 95.81 105 ARG A O 1
ATOM 838 N N . ARG A 1 106 ? -4.490 -10.163 8.441 1.00 95.31 106 ARG A N 1
ATOM 839 C CA . ARG A 1 106 ? -5.736 -10.281 7.664 1.00 95.31 106 ARG A CA 1
ATOM 840 C C . ARG A 1 106 ? -6.496 -11.556 8.025 1.00 95.31 106 ARG A C 1
ATOM 842 O O . ARG A 1 106 ? -7.672 -11.472 8.354 1.00 95.31 106 ARG A O 1
ATOM 849 N N . ALA A 1 107 ? -5.814 -12.702 8.052 1.00 95.25 107 ALA A N 1
ATOM 850 C CA . ALA A 1 107 ? -6.404 -13.999 8.401 1.00 95.25 107 ALA A CA 1
ATOM 851 C C . ALA A 1 107 ? -7.029 -14.042 9.813 1.00 95.25 107 ALA A C 1
ATOM 853 O O . ALA A 1 107 ? -7.894 -14.866 10.081 1.00 95.25 107 ALA A O 1
ATOM 854 N N . ARG A 1 108 ? -6.623 -13.133 10.713 1.00 95.69 108 ARG A N 1
ATOM 855 C CA . ARG A 1 108 ? -7.180 -12.971 12.070 1.00 95.69 108 ARG A CA 1
ATOM 856 C C . ARG A 1 108 ? -8.186 -11.816 12.188 1.00 95.69 108 ARG A C 1
ATOM 858 O O . ARG A 1 108 ? -8.522 -11.421 13.298 1.00 95.69 108 ARG A O 1
ATOM 865 N N . GLY A 1 109 ? -8.601 -11.210 11.074 1.00 93.75 109 GLY A N 1
ATOM 866 C CA . GLY A 1 109 ? -9.495 -10.045 11.055 1.00 93.75 109 GLY A CA 1
ATOM 867 C C . GLY A 1 109 ? -8.886 -8.748 11.611 1.00 93.75 109 GLY A C 1
ATOM 868 O O . GLY A 1 109 ? -9.613 -7.789 11.845 1.00 93.75 109 GLY A O 1
ATOM 869 N N . LEU A 1 110 ? -7.565 -8.689 11.833 1.00 93.88 110 LEU A N 1
ATOM 870 C CA . LEU A 1 110 ? -6.904 -7.574 12.533 1.00 93.88 110 LEU A CA 1
ATOM 871 C C . LEU A 1 110 ? -6.517 -6.393 11.629 1.00 93.88 110 LEU A C 1
ATOM 873 O O . LEU A 1 110 ? -6.131 -5.344 12.141 1.00 93.88 110 LEU A O 1
ATOM 877 N N . MET A 1 111 ? -6.554 -6.567 10.306 1.00 95.12 111 MET A N 1
ATOM 878 C CA . MET A 1 111 ? -6.348 -5.501 9.318 1.00 95.12 111 MET A CA 1
ATOM 879 C C . MET A 1 111 ? -6.936 -5.908 7.962 1.00 95.12 111 MET A C 1
ATOM 881 O O . MET A 1 111 ? -7.105 -7.100 7.693 1.00 95.12 111 MET A O 1
ATOM 885 N N . ARG A 1 112 ? -7.187 -4.939 7.077 1.00 96.38 112 ARG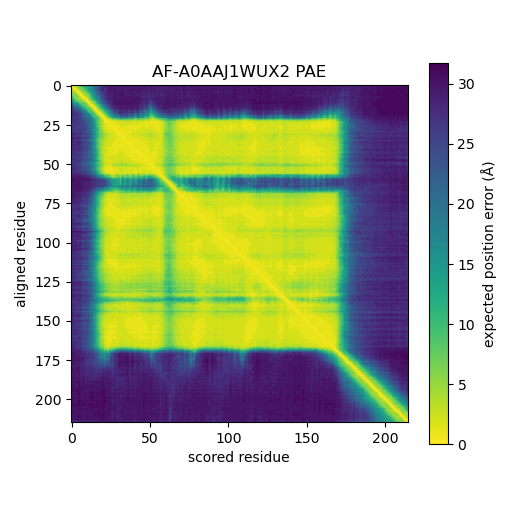 A N 1
ATOM 886 C CA . ARG A 1 112 ? -7.453 -5.216 5.653 1.00 96.38 112 ARG A CA 1
ATOM 887 C C . ARG A 1 112 ? -6.151 -5.207 4.851 1.00 96.38 112 ARG A C 1
ATOM 889 O O . ARG A 1 112 ? -5.243 -4.448 5.172 1.00 96.38 112 ARG A O 1
ATOM 896 N N . VAL A 1 113 ? -6.083 -6.013 3.794 1.00 97.19 113 VAL A N 1
ATOM 897 C CA . VAL A 1 113 ? -5.010 -5.972 2.787 1.00 97.19 113 VAL A CA 1
ATOM 898 C C . VAL A 1 113 ? -5.632 -5.553 1.459 1.00 97.19 113 VAL A C 1
ATOM 900 O O . VAL A 1 113 ? -6.681 -6.070 1.080 1.00 97.19 113 VAL A O 1
ATOM 903 N N . VAL A 1 114 ? -4.994 -4.604 0.782 1.00 97.00 114 VAL A N 1
ATOM 904 C CA . VAL A 1 114 ? -5.359 -4.092 -0.539 1.00 97.00 114 VAL A CA 1
ATOM 905 C C . VAL A 1 114 ? -4.165 -4.319 -1.460 1.00 97.00 114 VAL A C 1
ATOM 907 O O . VAL A 1 114 ? -3.080 -3.787 -1.226 1.00 97.00 114 VAL A O 1
ATOM 910 N N . VAL A 1 115 ? -4.362 -5.119 -2.504 1.00 96.94 115 VAL A N 1
ATOM 911 C CA . VAL A 1 115 ? -3.362 -5.329 -3.554 1.00 96.94 115 VAL A CA 1
ATOM 912 C C . VAL A 1 115 ? -3.524 -4.237 -4.603 1.00 96.94 115 VAL A C 1
ATOM 914 O O . VAL A 1 115 ? -4.611 -4.086 -5.152 1.00 96.94 115 VAL A O 1
ATOM 917 N N . VAL A 1 116 ? -2.458 -3.494 -4.892 1.00 97.81 116 VAL A N 1
ATOM 918 C CA . VAL A 1 116 ? -2.393 -2.530 -5.996 1.00 97.81 116 VAL A CA 1
ATOM 919 C C . VAL A 1 116 ? -1.382 -3.042 -7.014 1.00 97.81 116 VAL A C 1
ATOM 921 O O . VAL A 1 116 ? -0.181 -3.017 -6.764 1.00 97.81 116 VAL A O 1
ATOM 924 N N . VAL A 1 117 ? -1.850 -3.522 -8.161 1.00 97.62 117 VAL A N 1
ATOM 925 C CA . VAL A 1 117 ? -1.000 -4.058 -9.228 1.00 97.62 117 VAL A CA 1
ATOM 926 C C . VAL A 1 117 ? -0.396 -2.880 -9.987 1.00 97.62 117 VAL A C 1
ATOM 928 O O . VAL A 1 117 ? -1.052 -2.273 -10.831 1.00 97.62 117 VAL A O 1
ATOM 931 N N . VAL A 1 118 ? 0.848 -2.509 -9.679 1.00 97.50 118 VAL A N 1
ATOM 932 C CA . VAL A 1 118 ? 1.509 -1.387 -10.367 1.00 97.50 118 VAL A CA 1
ATOM 933 C C . VAL A 1 118 ? 2.163 -1.812 -11.680 1.00 97.50 118 VAL A C 1
ATOM 935 O O . VAL A 1 118 ? 2.256 -0.998 -12.595 1.00 97.50 118 VAL A O 1
ATOM 938 N N . ARG A 1 119 ? 2.566 -3.085 -11.798 1.00 97.19 119 ARG A N 1
ATOM 939 C CA . ARG A 1 119 ? 3.092 -3.712 -13.025 1.00 97.19 119 ARG A CA 1
ATOM 940 C C . ARG A 1 119 ? 2.574 -5.151 -13.161 1.00 97.19 119 ARG A C 1
ATOM 942 O O . ARG A 1 119 ? 2.275 -5.757 -12.129 1.00 97.19 119 ARG A O 1
ATOM 949 N N . PRO A 1 120 ? 2.502 -5.732 -14.375 1.00 96.50 120 PRO A N 1
ATOM 950 C CA . PRO A 1 120 ? 2.137 -7.135 -14.555 1.00 96.50 120 PRO A CA 1
ATOM 95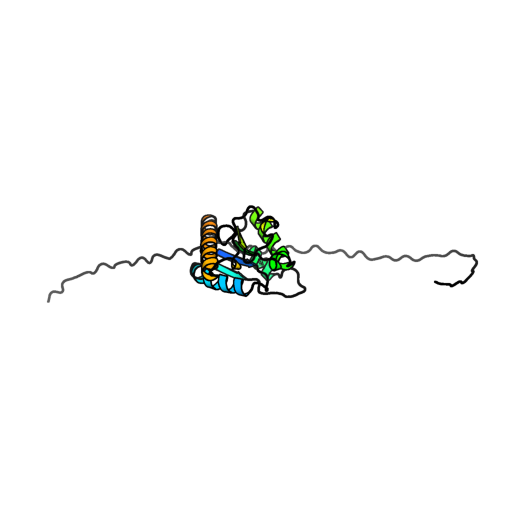1 C C . PRO A 1 120 ? 3.102 -8.040 -13.780 1.00 96.50 120 PRO A C 1
ATOM 953 O O . PRO A 1 120 ? 4.320 -7.891 -13.881 1.00 96.50 120 PRO A O 1
ATOM 956 N N . CYS A 1 121 ? 2.561 -8.932 -12.950 1.00 95.62 121 CYS A N 1
ATOM 957 C CA . CYS A 1 121 ? 3.331 -9.814 -12.073 1.00 95.62 121 CYS A CA 1
ATOM 958 C C . CYS A 1 121 ? 2.469 -10.970 -11.539 1.00 95.62 121 CYS A C 1
ATOM 960 O O . CYS A 1 121 ? 1.238 -10.912 -11.586 1.00 95.62 121 CYS A O 1
ATOM 962 N N . ALA A 1 122 ? 3.119 -11.992 -10.979 1.00 94.94 122 ALA A N 1
ATOM 963 C CA . ALA A 1 122 ? 2.517 -13.200 -10.402 1.00 94.94 122 ALA A CA 1
ATOM 964 C C . ALA A 1 122 ? 1.808 -12.970 -9.041 1.00 94.94 122 ALA A C 1
ATOM 966 O O . ALA A 1 122 ? 1.879 -13.793 -8.134 1.00 94.94 122 ALA A O 1
ATOM 967 N N . TRP A 1 123 ? 1.130 -11.831 -8.852 1.00 94.25 123 TRP A N 1
ATOM 968 C CA . TRP A 1 123 ? 0.519 -11.459 -7.562 1.00 94.25 123 TRP A CA 1
ATOM 969 C C . TRP A 1 123 ? -0.616 -12.397 -7.119 1.00 94.25 123 TRP A C 1
ATOM 971 O O . TRP A 1 123 ? -0.933 -12.470 -5.935 1.00 94.25 123 TRP A O 1
ATOM 981 N N . LYS A 1 124 ? -1.234 -13.128 -8.054 1.00 94.12 124 LYS A N 1
ATOM 982 C CA . LYS A 1 124 ? -2.255 -14.137 -7.732 1.00 94.12 124 LYS A CA 1
ATOM 983 C C . LYS A 1 124 ? -1.651 -15.322 -6.972 1.00 94.12 124 LYS A C 1
ATOM 985 O O . LYS A 1 124 ? -2.309 -15.877 -6.095 1.00 94.12 124 LYS A O 1
ATOM 990 N N . ASP A 1 125 ? -0.382 -15.624 -7.230 1.00 94.19 125 ASP A N 1
ATOM 991 C CA . ASP A 1 125 ? 0.340 -16.754 -6.644 1.00 94.19 125 ASP A CA 1
ATOM 992 C C . ASP A 1 125 ? 0.920 -16.424 -5.255 1.00 94.19 125 ASP A C 1
ATOM 994 O O . ASP A 1 125 ? 1.399 -17.307 -4.549 1.00 94.19 125 ASP A O 1
ATOM 998 N N . THR A 1 126 ? 0.811 -15.169 -4.791 1.00 91.31 126 THR A N 1
ATOM 999 C CA . THR A 1 126 ? 1.259 -14.746 -3.447 1.00 91.31 126 THR A CA 1
ATOM 1000 C C . THR A 1 126 ? 0.220 -15.019 -2.348 1.00 91.31 126 THR A C 1
ATOM 1002 O O . THR A 1 126 ? 0.270 -14.410 -1.282 1.00 91.31 126 THR A O 1
ATOM 1005 N N . GLY A 1 127 ? -0.771 -15.881 -2.597 1.00 90.75 127 GLY A N 1
ATOM 1006 C CA . GLY A 1 127 ? -1.866 -16.147 -1.653 1.00 90.75 127 GLY A CA 1
ATOM 1007 C C . GLY A 1 127 ? -2.882 -15.003 -1.520 1.00 90.75 127 GLY A C 1
ATOM 1008 O O . GLY A 1 127 ? -3.595 -14.935 -0.521 1.00 90.75 127 GLY A O 1
ATOM 1009 N N . ALA A 1 128 ? -2.940 -14.102 -2.507 1.00 91.06 128 ALA A N 1
ATOM 1010 C CA . ALA A 1 128 ? -3.928 -13.024 -2.612 1.00 91.06 128 ALA A CA 1
ATOM 1011 C C . ALA A 1 128 ? -4.856 -13.162 -3.829 1.00 91.06 128 ALA A C 1
ATOM 1013 O O . ALA A 1 128 ? -5.544 -12.208 -4.180 1.00 91.06 128 ALA A O 1
ATOM 1014 N N . SER A 1 129 ? -4.916 -14.332 -4.467 1.00 90.44 129 SER A N 1
ATOM 1015 C CA . SER A 1 129 ? -5.875 -14.626 -5.543 1.00 90.44 129 SER A CA 1
ATOM 1016 C C . SER A 1 129 ? -7.344 -14.438 -5.131 1.00 90.44 129 SER A C 1
ATOM 1018 O O . SER A 1 129 ? -8.180 -14.154 -5.985 1.00 90.44 129 SER A O 1
ATOM 1020 N N . ASP A 1 130 ? -7.651 -14.541 -3.834 1.00 90.06 130 ASP A N 1
ATOM 1021 C CA . ASP A 1 130 ? -8.968 -14.274 -3.242 1.00 90.06 130 ASP A CA 1
ATOM 1022 C C . ASP A 1 130 ? -9.231 -12.780 -2.951 1.00 90.06 130 ASP A C 1
ATOM 1024 O O . ASP A 1 130 ? -10.349 -12.395 -2.595 1.00 90.06 130 ASP A O 1
ATOM 1028 N N . LEU A 1 131 ? -8.217 -11.917 -3.083 1.00 89.69 131 LEU A N 1
ATOM 1029 C CA . LEU A 1 131 ? -8.339 -10.480 -2.869 1.00 89.69 131 LEU A CA 1
ATOM 1030 C C . LEU A 1 131 ? -8.725 -9.757 -4.157 1.00 89.69 131 LEU A C 1
ATOM 1032 O O . LEU A 1 131 ? -8.085 -9.889 -5.199 1.00 89.69 131 LEU A O 1
ATOM 1036 N N . LYS A 1 132 ? -9.711 -8.861 -4.047 1.00 86.12 132 LYS A N 1
ATOM 1037 C CA . LYS A 1 132 ? -9.959 -7.859 -5.083 1.00 86.12 132 LYS A CA 1
ATOM 1038 C C . LYS A 1 132 ? -8.761 -6.908 -5.172 1.00 86.12 132 LYS A C 1
ATOM 1040 O O . LYS A 1 132 ? -8.525 -6.115 -4.259 1.00 86.12 132 LYS A O 1
ATOM 1045 N N . SER A 1 133 ? -8.040 -6.978 -6.284 1.00 92.62 133 SER A N 1
ATOM 1046 C CA . SER A 1 133 ? -6.973 -6.045 -6.639 1.00 92.62 133 SER A CA 1
ATOM 1047 C C . SER A 1 133 ? -7.511 -4.685 -7.095 1.00 92.62 133 SER A C 1
ATOM 1049 O O . SER A 1 133 ? -8.644 -4.569 -7.569 1.00 92.62 133 SER A O 1
ATOM 1051 N N . LEU A 1 134 ? -6.651 -3.675 -6.997 1.00 96.25 134 LEU A N 1
ATOM 1052 C CA . LEU A 1 134 ? -6.770 -2.361 -7.621 1.00 96.25 134 LEU A CA 1
ATOM 1053 C C . LEU A 1 134 ? -5.585 -2.150 -8.600 1.00 96.25 134 LEU A C 1
ATOM 1055 O O . LEU A 1 134 ? -4.538 -2.764 -8.393 1.00 96.25 134 LEU A O 1
ATOM 1059 N N . PRO A 1 135 ? -5.679 -1.286 -9.627 1.00 95.50 135 PRO A N 1
ATOM 1060 C CA . PRO A 1 135 ? -6.914 -0.748 -10.199 1.00 95.50 135 PRO A CA 1
ATOM 1061 C C . PRO A 1 135 ? -7.937 -1.848 -10.526 1.00 95.50 135 PRO A C 1
ATOM 1063 O O . PRO A 1 135 ? -7.619 -3.044 -10.500 1.00 95.50 135 PRO A O 1
ATOM 1066 N N . ARG A 1 136 ? -9.188 -1.453 -10.781 1.00 87.19 136 ARG A N 1
ATOM 1067 C CA . ARG A 1 136 ? -10.268 -2.386 -11.129 1.00 87.19 136 ARG A CA 1
ATOM 1068 C C . ARG A 1 136 ? -9.853 -3.358 -12.238 1.00 87.19 136 ARG A C 1
ATOM 1070 O O . ARG A 1 136 ? -8.999 -3.079 -13.079 1.00 87.19 136 ARG A O 1
ATOM 1077 N N . ASP A 1 137 ? -10.449 -4.543 -12.159 1.00 78.81 137 ASP A N 1
ATOM 1078 C CA . ASP A 1 137 ? -10.270 -5.660 -13.091 1.00 78.81 137 ASP A CA 1
ATOM 1079 C C . ASP A 1 137 ? -8.840 -6.243 -13.134 1.00 78.81 137 ASP A C 1
ATOM 1081 O O . ASP A 1 137 ? -8.534 -7.108 -13.949 1.00 78.81 137 ASP A O 1
ATOM 1085 N N . GLY A 1 138 ? -7.961 -5.822 -12.213 1.00 77.25 138 GLY A N 1
ATOM 1086 C CA . GLY A 1 138 ? -6.595 -6.342 -12.079 1.00 77.25 138 GLY A CA 1
ATOM 1087 C C . GLY A 1 138 ? -5.627 -5.868 -13.165 1.00 77.25 138 GLY A C 1
ATOM 1088 O O . GLY A 1 138 ? -4.494 -6.348 -13.217 1.00 77.25 138 GLY A O 1
ATOM 1089 N N . ARG A 1 139 ? -6.052 -4.916 -14.006 1.00 90.75 139 ARG A N 1
ATOM 1090 C CA . ARG A 1 139 ? -5.208 -4.237 -14.995 1.00 90.75 139 ARG A CA 1
ATOM 1091 C C . ARG A 1 139 ? -4.142 -3.417 -14.276 1.00 90.75 139 ARG A C 1
ATOM 1093 O O . ARG A 1 139 ? -4.488 -2.576 -13.445 1.00 90.75 139 ARG A O 1
ATOM 1100 N N . SER A 1 140 ? -2.867 -3.626 -14.604 1.00 94.75 140 SER A N 1
ATOM 1101 C CA . SER A 1 140 ? -1.793 -2.952 -13.878 1.00 94.75 140 SER A CA 1
ATOM 1102 C C . SER A 1 140 ? -1.757 -1.455 -14.183 1.00 94.75 140 SER A C 1
ATOM 1104 O O . SER A 1 140 ? -2.145 -1.034 -15.271 1.00 94.75 140 SER A O 1
ATOM 1106 N N . VAL A 1 141 ? -1.277 -0.639 -13.241 1.00 96.75 141 VAL A N 1
ATOM 1107 C CA . VAL A 1 141 ? -1.213 0.829 -13.391 1.00 96.75 141 VAL A CA 1
ATOM 1108 C C . VAL A 1 141 ? -0.514 1.261 -14.687 1.00 96.75 141 VAL A C 1
ATOM 1110 O O . VAL A 1 141 ? -0.979 2.205 -15.322 1.00 96.75 141 VAL A O 1
ATOM 1113 N N . ILE A 1 142 ? 0.564 0.582 -15.103 1.00 94.38 142 ILE A N 1
ATOM 1114 C CA . ILE A 1 142 ? 1.280 0.933 -16.344 1.00 94.38 142 ILE A CA 1
ATOM 1115 C C . ILE A 1 142 ? 0.505 0.601 -17.626 1.00 94.38 142 ILE A C 1
ATOM 1117 O O . ILE A 1 142 ? 0.790 1.190 -18.663 1.00 94.38 142 ILE A O 1
ATOM 1121 N N . ASP A 1 143 ? -0.492 -0.288 -17.569 1.00 94.81 143 ASP A N 1
ATOM 1122 C CA . ASP A 1 143 ? -1.304 -0.644 -18.739 1.00 94.81 143 ASP A CA 1
ATOM 1123 C C . ASP A 1 143 ? -2.413 0.386 -19.008 1.00 94.81 143 ASP A C 1
ATOM 1125 O O . ASP A 1 143 ? -3.113 0.293 -20.020 1.00 94.81 143 ASP A O 1
ATOM 1129 N N . TRP A 1 144 ? -2.665 1.330 -18.094 1.00 95.38 144 TRP A N 1
ATOM 1130 C CA . TRP A 1 144 ? -3.675 2.376 -18.271 1.00 95.38 144 TRP A CA 1
ATOM 1131 C C . TRP A 1 144 ? -3.151 3.497 -19.174 1.00 95.38 144 TRP A C 1
ATOM 1133 O O . TRP A 1 144 ? -2.018 3.943 -19.038 1.00 95.38 144 TRP A O 1
ATOM 1143 N N . ARG A 1 145 ? -4.028 4.055 -20.025 1.00 94.00 145 ARG A N 1
ATOM 1144 C CA . ARG A 1 145 ? -3.706 5.229 -20.868 1.00 94.00 145 ARG A CA 1
ATOM 1145 C C . ARG A 1 145 ? -3.259 6.462 -20.071 1.00 94.00 145 ARG A C 1
ATOM 1147 O O . ARG A 1 145 ? -2.622 7.346 -20.625 1.00 94.00 145 ARG A O 1
ATOM 1154 N N . SER A 1 146 ? -3.645 6.547 -18.799 1.00 96.19 146 SER A N 1
ATOM 1155 C CA . SER A 1 146 ? -3.253 7.613 -17.882 1.00 96.19 146 SER A CA 1
ATOM 1156 C C . SER A 1 146 ? -2.993 7.022 -16.503 1.00 96.19 146 SER A C 1
ATOM 1158 O O . SER A 1 146 ? -3.880 6.414 -15.898 1.00 96.19 146 SER A O 1
ATOM 1160 N N . MET A 1 147 ? -1.783 7.252 -15.993 1.00 95.38 147 MET A N 1
ATOM 1161 C CA . MET A 1 147 ? -1.394 6.887 -14.632 1.00 95.38 147 MET A CA 1
ATOM 1162 C C . MET A 1 147 ? -2.233 7.642 -13.583 1.00 95.38 147 MET A C 1
ATOM 1164 O O . MET A 1 147 ? -2.510 7.098 -12.518 1.00 95.38 147 MET A O 1
ATOM 1168 N N . ASP A 1 148 ? -2.695 8.862 -13.884 1.00 97.69 148 ASP A N 1
ATOM 1169 C CA . ASP A 1 148 ? -3.603 9.605 -13.003 1.00 97.69 148 ASP A CA 1
ATOM 1170 C C . ASP A 1 148 ? -4.991 8.972 -12.923 1.00 97.69 148 ASP A C 1
ATOM 1172 O O . ASP A 1 148 ? -5.540 8.866 -11.830 1.00 97.69 148 ASP A O 1
ATOM 1176 N N . HIS A 1 149 ? -5.544 8.484 -14.038 1.00 97.31 149 HIS A N 1
ATOM 1177 C CA . HIS A 1 149 ? -6.819 7.760 -14.002 1.00 97.31 149 HIS A CA 1
ATOM 1178 C C . HIS A 1 149 ? -6.690 6.428 -13.248 1.00 97.31 149 HIS A C 1
ATOM 1180 O O . HIS A 1 149 ? -7.581 6.079 -12.476 1.00 97.31 149 HIS A O 1
ATOM 1186 N N . ALA A 1 150 ? -5.559 5.730 -13.399 1.00 97.62 150 ALA A N 1
ATOM 1187 C CA . ALA A 1 150 ? -5.275 4.512 -12.644 1.00 97.62 150 ALA A CA 1
ATOM 1188 C C . ALA A 1 150 ? -5.189 4.772 -11.129 1.00 97.62 150 ALA A C 1
ATOM 1190 O O . ALA A 1 150 ? -5.772 4.027 -10.343 1.00 97.62 150 ALA A O 1
ATOM 1191 N N . PHE A 1 151 ? -4.501 5.835 -10.693 1.00 98.12 151 PHE A N 1
ATOM 1192 C CA . PHE A 1 151 ? -4.404 6.147 -9.263 1.00 98.12 151 PHE A CA 1
ATOM 1193 C C . PHE A 1 151 ? -5.659 6.790 -8.672 1.00 98.12 151 PHE A C 1
ATOM 1195 O O . PHE A 1 151 ? -5.929 6.555 -7.495 1.00 98.12 151 PHE A O 1
ATOM 1202 N N . ALA A 1 152 ? -6.468 7.495 -9.465 1.00 98.00 152 ALA A N 1
ATOM 1203 C CA . ALA A 1 152 ? -7.801 7.923 -9.045 1.00 98.00 152 ALA A CA 1
ATOM 1204 C C . ALA A 1 152 ? -8.710 6.709 -8.760 1.00 98.00 152 ALA A C 1
ATOM 1206 O O . ALA A 1 152 ? -9.398 6.672 -7.738 1.00 98.00 152 ALA A O 1
ATOM 1207 N N . ASP A 1 153 ? -8.648 5.676 -9.609 1.00 98.06 153 ASP A N 1
ATOM 1208 C CA . ASP A 1 153 ? -9.357 4.407 -9.407 1.00 98.06 153 ASP A CA 1
ATOM 1209 C C . ASP A 1 153 ? -8.895 3.677 -8.131 1.00 98.06 153 ASP A C 1
ATOM 1211 O O . ASP A 1 153 ? -9.708 3.287 -7.286 1.00 98.06 153 ASP A O 1
ATOM 1215 N N . VAL A 1 154 ? -7.574 3.576 -7.938 1.00 98.19 154 VAL A N 1
ATOM 1216 C CA . VAL A 1 154 ? -6.964 3.016 -6.720 1.00 98.19 154 VAL A CA 1
ATOM 1217 C C . VAL A 1 154 ? -7.381 3.806 -5.473 1.00 98.19 154 VAL A C 1
ATOM 1219 O O . VAL A 1 154 ? -7.694 3.205 -4.445 1.00 98.19 154 VAL A O 1
ATOM 1222 N N . ALA A 1 155 ? -7.423 5.139 -5.541 1.00 98.06 155 ALA A N 1
ATOM 1223 C CA . ALA A 1 155 ? -7.807 5.987 -4.416 1.00 98.06 155 ALA A CA 1
ATOM 1224 C C . ALA A 1 155 ? -9.283 5.810 -4.020 1.00 98.06 155 ALA A C 1
ATOM 1226 O O . ALA A 1 155 ? -9.574 5.733 -2.824 1.00 98.06 155 ALA A O 1
ATOM 1227 N N . GLU A 1 156 ? -10.206 5.665 -4.978 1.00 97.81 156 GLU A N 1
ATOM 1228 C CA . GLU A 1 156 ? -11.612 5.356 -4.671 1.00 97.81 156 GLU A CA 1
ATOM 1229 C C . GLU A 1 156 ? -11.762 3.943 -4.075 1.00 97.81 156 GLU A C 1
ATOM 1231 O O . GLU A 1 156 ? -12.490 3.750 -3.097 1.00 97.81 156 GLU A O 1
ATOM 1236 N N . GLY A 1 157 ? -11.000 2.960 -4.569 1.00 97.31 157 GLY A N 1
ATOM 1237 C 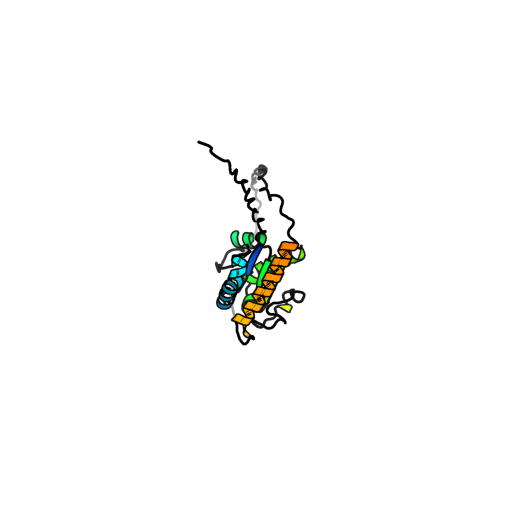CA . GLY A 1 157 ? -10.938 1.625 -3.966 1.00 97.31 157 GLY A CA 1
ATOM 1238 C C . GLY A 1 157 ? -10.429 1.642 -2.515 1.00 97.31 157 GLY A C 1
ATOM 1239 O O . GLY A 1 157 ? -11.040 1.039 -1.626 1.00 97.31 157 GLY A O 1
ATOM 1240 N N . ILE A 1 158 ? -9.359 2.396 -2.239 1.00 97.62 158 ILE A N 1
ATOM 1241 C CA . ILE A 1 158 ? -8.816 2.590 -0.884 1.00 97.62 158 ILE A CA 1
ATOM 1242 C C . ILE A 1 158 ? -9.810 3.348 0.009 1.00 97.62 158 ILE A C 1
ATOM 1244 O O . ILE A 1 158 ? -10.004 2.967 1.163 1.00 97.62 158 ILE A O 1
ATOM 1248 N N . LYS A 1 159 ? -10.509 4.364 -0.509 1.00 97.38 159 LYS A N 1
ATOM 1249 C CA . LYS A 1 159 ? -11.598 5.071 0.191 1.00 97.38 159 LYS A CA 1
ATOM 1250 C C . LYS A 1 159 ? -12.738 4.121 0.573 1.00 97.38 159 LYS A C 1
ATOM 1252 O O . LYS A 1 159 ? -13.244 4.199 1.695 1.00 97.38 159 LYS A O 1
ATOM 1257 N N . GLY A 1 160 ? -13.086 3.171 -0.297 1.00 96.62 160 GLY A N 1
ATOM 1258 C CA . GLY A 1 160 ? -13.989 2.060 0.018 1.00 96.62 160 GLY A CA 1
ATOM 1259 C C . GLY A 1 160 ? -13.490 1.210 1.193 1.00 96.62 160 GLY A C 1
ATOM 1260 O O . GLY A 1 160 ? -14.233 0.983 2.152 1.00 96.62 160 GLY A O 1
ATOM 1261 N N . ALA A 1 161 ? -12.213 0.814 1.182 1.00 96.25 161 ALA A N 1
ATOM 1262 C CA . ALA A 1 161 ? -11.597 0.074 2.287 1.00 96.25 161 ALA A CA 1
ATOM 1263 C C . ALA A 1 161 ? -11.575 0.878 3.605 1.00 96.25 161 ALA A C 1
ATOM 1265 O O . ALA A 1 161 ? -11.894 0.323 4.656 1.00 96.25 161 ALA A O 1
ATOM 1266 N N . VAL A 1 162 ? -11.289 2.186 3.562 1.00 96.69 162 VAL A N 1
ATOM 1267 C CA . VAL A 1 162 ? -11.343 3.102 4.721 1.00 96.69 162 VAL A CA 1
ATOM 1268 C C . VAL A 1 162 ? -12.756 3.184 5.304 1.00 96.69 162 VAL A C 1
ATOM 1270 O O . VAL A 1 162 ? -12.913 3.093 6.523 1.00 96.69 162 VAL A O 1
ATOM 1273 N N . ARG A 1 163 ? -13.798 3.303 4.467 1.00 95.69 163 ARG A N 1
ATOM 1274 C CA . ARG A 1 163 ? -15.202 3.264 4.924 1.00 95.69 163 ARG A CA 1
ATOM 1275 C C . ARG A 1 163 ? -15.530 1.935 5.606 1.00 95.69 163 ARG A C 1
ATOM 1277 O O . ARG A 1 163 ? -16.102 1.937 6.692 1.00 95.69 163 ARG A O 1
ATOM 1284 N N . ALA A 1 164 ? -15.122 0.819 5.004 1.00 94.50 164 ALA A N 1
ATOM 1285 C CA . ALA A 1 164 ? -15.372 -0.516 5.537 1.00 94.50 164 ALA A CA 1
ATOM 1286 C C . ALA A 1 164 ? -14.600 -0.800 6.840 1.00 94.50 164 ALA A C 1
ATOM 1288 O O . ALA A 1 164 ? -15.098 -1.533 7.689 1.00 94.50 164 ALA A O 1
ATOM 1289 N N . VAL A 1 165 ? -13.405 -0.222 7.024 1.00 95.06 165 VAL A N 1
ATOM 1290 C CA . VAL A 1 165 ? -12.686 -0.239 8.310 1.00 95.06 165 VAL A CA 1
ATOM 1291 C C . VAL A 1 165 ? -13.436 0.581 9.355 1.00 95.06 165 VAL A C 1
ATOM 1293 O O . VAL A 1 165 ? -13.706 0.055 10.431 1.00 95.06 165 VAL A O 1
ATOM 1296 N N . ARG A 1 166 ? -13.832 1.821 9.038 1.00 94.38 166 ARG A N 1
ATOM 1297 C CA . ARG A 1 166 ? -14.564 2.703 9.966 1.00 94.38 166 ARG A CA 1
ATOM 1298 C C . ARG A 1 166 ? -15.871 2.093 10.460 1.00 94.38 166 ARG A C 1
ATOM 1300 O O . ARG A 1 166 ? -16.126 2.153 11.653 1.00 94.38 166 ARG A O 1
ATOM 1307 N N . ALA A 1 167 ? -16.639 1.455 9.579 1.00 92.25 167 ALA A N 1
ATOM 1308 C CA . ALA A 1 167 ? -17.869 0.753 9.951 1.00 92.25 167 ALA A CA 1
ATOM 1309 C C . ALA A 1 167 ? -17.626 -0.468 10.864 1.00 92.25 167 ALA A C 1
ATOM 1311 O O . ALA A 1 167 ? -18.489 -0.815 11.660 1.00 92.25 167 ALA A O 1
ATOM 1312 N N . SER A 1 168 ? -16.457 -1.114 10.762 1.00 88.50 168 SER A N 1
ATOM 1313 C CA . SER A 1 168 ? -16.065 -2.251 11.614 1.00 88.50 168 SER A CA 1
ATOM 1314 C C . SER A 1 168 ? -15.298 -1.863 12.884 1.00 88.50 168 SER A C 1
ATOM 1316 O O . SER A 1 168 ? -15.054 -2.715 13.737 1.00 88.50 168 SER A O 1
ATOM 1318 N N . MET A 1 169 ? -14.878 -0.602 13.022 1.00 84.75 169 MET A N 1
ATOM 1319 C CA . MET A 1 169 ? -14.247 -0.125 14.248 1.00 84.75 169 MET A CA 1
ATOM 1320 C C . MET A 1 169 ? -15.336 0.087 15.308 1.00 84.75 169 MET A C 1
ATOM 1322 O O . MET A 1 169 ? -16.226 0.906 15.078 1.00 84.75 169 MET A O 1
ATOM 1326 N N . PRO A 1 170 ? -15.267 -0.562 16.486 1.00 66.31 170 PRO A N 1
ATOM 1327 C CA . PRO A 1 170 ? -16.135 -0.176 17.590 1.00 66.31 170 PRO A CA 1
ATOM 1328 C C . PRO A 1 170 ? -15.872 1.292 17.942 1.00 66.31 170 PRO A C 1
ATOM 1330 O O . PRO A 1 170 ? -14.712 1.724 17.961 1.00 66.31 170 PRO A O 1
ATOM 1333 N N . ALA A 1 171 ? -16.936 2.045 18.242 1.00 52.25 171 ALA A N 1
ATOM 1334 C CA . ALA A 1 171 ? -16.838 3.397 18.787 1.00 52.25 171 ALA A CA 1
ATOM 1335 C C . ALA A 1 171 ? -15.967 3.338 20.049 1.00 52.25 171 ALA A C 1
ATOM 1337 O O . ALA A 1 171 ? -16.320 2.718 21.053 1.00 52.25 171 ALA A O 1
ATOM 1338 N N . LYS A 1 172 ? -14.737 3.842 19.932 1.00 43.38 172 LYS A N 1
ATOM 1339 C CA . LYS A 1 172 ? -13.641 3.306 20.734 1.00 43.38 172 LYS A CA 1
ATOM 1340 C C . LYS A 1 172 ? -13.625 3.930 22.121 1.00 43.38 172 LYS A C 1
ATOM 1342 O O . LYS A 1 172 ? -13.024 4.985 22.317 1.00 43.38 172 LYS A O 1
ATOM 1347 N N . ALA A 1 173 ? -14.214 3.212 23.078 1.00 41.34 173 ALA A N 1
ATOM 1348 C CA . ALA A 1 173 ? -13.917 3.381 24.494 1.00 41.34 173 ALA A CA 1
ATOM 1349 C C . ALA A 1 173 ? -12.399 3.535 24.684 1.00 41.34 173 ALA A C 1
ATOM 1351 O O . ALA A 1 173 ? -11.599 2.851 24.032 1.00 41.34 173 ALA A O 1
ATOM 1352 N N . THR A 1 174 ? -12.020 4.492 25.528 1.00 40.31 174 THR A N 1
ATOM 1353 C CA . THR A 1 174 ? -10.648 4.966 25.710 1.00 40.31 174 THR A CA 1
ATOM 1354 C C . THR A 1 174 ? -9.667 3.806 25.833 1.00 40.31 174 THR A C 1
ATOM 1356 O O . THR A 1 174 ? -9.693 3.026 26.783 1.00 40.31 174 THR A O 1
ATOM 1359 N N . ARG A 1 175 ? -8.765 3.688 24.850 1.00 49.16 175 ARG A N 1
ATOM 1360 C CA . ARG A 1 175 ? -7.731 2.651 24.841 1.00 49.16 175 ARG A CA 1
ATOM 1361 C C . ARG A 1 175 ? -6.649 3.024 25.855 1.00 49.16 175 ARG A C 1
ATOM 1363 O O . ARG A 1 175 ? -5.604 3.560 25.489 1.00 49.16 175 ARG A O 1
ATOM 1370 N N . SER A 1 176 ? -6.935 2.788 27.130 1.00 40.19 176 SER A N 1
ATOM 1371 C CA . SER A 1 176 ? -6.000 3.011 28.222 1.00 40.19 176 SER A CA 1
ATOM 1372 C C . SER A 1 176 ? -4.723 2.201 27.991 1.00 40.19 176 SER A C 1
ATOM 1374 O O . SER A 1 176 ? -4.735 1.023 27.628 1.00 40.19 176 SER A O 1
ATOM 1376 N N . LYS A 1 177 ? -3.592 2.885 28.159 1.00 34.66 177 LYS A N 1
ATOM 1377 C CA . LYS A 1 177 ? -2.248 2.309 28.164 1.00 34.66 177 LYS A CA 1
ATOM 1378 C C . LYS A 1 177 ? -2.195 1.220 29.246 1.00 34.66 177 LYS A C 1
ATOM 1380 O O . LYS A 1 177 ? -2.404 1.565 30.409 1.00 34.66 177 LYS A O 1
ATOM 1385 N N . PRO A 1 178 ? -1.887 -0.052 28.927 1.00 37.91 178 PRO A N 1
ATOM 1386 C CA . PRO A 1 178 ? -1.618 -1.038 29.963 1.00 37.91 178 PRO A CA 1
ATOM 1387 C C . PRO A 1 178 ? -0.408 -0.568 30.772 1.00 37.91 178 PRO A C 1
ATOM 1389 O O . PRO A 1 178 ? 0.687 -0.408 30.228 1.00 37.91 178 PRO A O 1
ATOM 1392 N N . ALA A 1 179 ? -0.611 -0.304 32.061 1.00 40.38 179 ALA A N 1
ATOM 1393 C CA . ALA A 1 179 ? 0.492 -0.069 32.976 1.00 40.38 179 ALA A CA 1
ATOM 1394 C C . ALA A 1 179 ? 1.347 -1.342 33.036 1.00 40.38 179 ALA A C 1
ATOM 1396 O O . ALA A 1 179 ? 0.823 -2.442 33.225 1.00 40.38 179 ALA A O 1
ATOM 1397 N N . ALA A 1 180 ? 2.660 -1.200 32.857 1.00 37.34 180 ALA A N 1
ATOM 1398 C CA . ALA A 1 180 ? 3.574 -2.325 32.954 1.00 37.34 180 ALA A CA 1
ATOM 1399 C C . ALA A 1 180 ? 3.586 -2.843 34.401 1.00 37.34 180 ALA A C 1
ATOM 1401 O O . ALA A 1 180 ? 4.145 -2.200 35.288 1.00 37.34 180 ALA A O 1
ATOM 1402 N N . LYS A 1 181 ? 2.985 -4.013 34.647 1.00 37.09 181 LYS A N 1
ATOM 1403 C CA . LYS A 1 181 ? 3.241 -4.757 35.883 1.00 37.09 181 LYS A CA 1
ATOM 1404 C C . LYS A 1 181 ? 4.659 -5.313 35.801 1.00 37.09 181 LYS A C 1
ATOM 1406 O O . LYS A 1 181 ? 4.945 -6.162 34.960 1.00 37.09 181 LYS A O 1
ATOM 1411 N N . ALA A 1 182 ? 5.541 -4.806 36.656 1.00 39.81 182 ALA A N 1
ATOM 1412 C CA . ALA A 1 182 ? 6.909 -5.287 36.760 1.00 39.81 182 ALA A CA 1
ATOM 1413 C C . ALA A 1 182 ? 6.924 -6.748 37.236 1.00 39.81 182 ALA A C 1
ATOM 1415 O O . ALA A 1 182 ? 6.428 -7.060 38.318 1.00 39.81 182 ALA A O 1
ATOM 1416 N N . VAL A 1 183 ? 7.524 -7.632 36.441 1.00 39.53 183 VAL A N 1
ATOM 1417 C CA . VAL A 1 183 ? 7.875 -8.993 36.860 1.00 39.53 183 VAL A CA 1
ATOM 1418 C C . VAL A 1 183 ? 9.341 -8.965 37.282 1.00 39.53 183 VAL A C 1
ATOM 1420 O O . VAL A 1 183 ? 10.205 -8.599 36.485 1.00 39.53 183 VAL A O 1
ATOM 1423 N N . LYS A 1 184 ? 9.626 -9.311 38.543 1.00 41.25 184 LYS A N 1
ATOM 1424 C CA . LYS A 1 184 ? 11.007 -9.453 39.034 1.00 41.25 184 LYS A CA 1
ATOM 1425 C C . LYS A 1 184 ? 11.704 -10.602 38.284 1.00 41.25 184 LYS A C 1
ATOM 1427 O O . LYS A 1 184 ? 11.074 -11.644 38.102 1.00 41.25 184 LYS A O 1
ATOM 1432 N N . PRO A 1 185 ? 12.981 -10.466 37.887 1.00 40.34 185 PRO A N 1
ATOM 1433 C CA . PRO A 1 185 ? 13.727 -11.582 37.317 1.00 40.34 185 PRO A CA 1
ATOM 1434 C C . PRO A 1 185 ? 13.996 -12.659 38.389 1.00 40.34 185 PRO A C 1
ATOM 1436 O O . PRO A 1 185 ? 14.287 -12.306 39.536 1.00 40.34 185 PRO A O 1
ATOM 1439 N N . PRO A 1 186 ? 13.932 -13.960 38.050 1.00 38.19 186 PRO A N 1
ATOM 1440 C CA . PRO A 1 186 ? 14.379 -15.023 38.943 1.00 38.19 186 PRO A CA 1
ATOM 1441 C C . PRO A 1 186 ? 15.911 -15.024 39.058 1.00 38.19 186 PRO A C 1
ATOM 1443 O O . PRO A 1 186 ? 16.625 -14.745 38.093 1.00 38.19 186 PRO A O 1
ATOM 1446 N N . ALA A 1 187 ? 16.423 -15.349 40.245 1.00 39.25 187 ALA A N 1
ATOM 1447 C CA . ALA A 1 187 ? 17.857 -15.407 40.504 1.00 39.25 187 ALA A CA 1
ATOM 1448 C C . ALA A 1 187 ? 18.506 -16.622 39.817 1.00 39.25 187 ALA A C 1
ATOM 1450 O O . ALA A 1 187 ? 18.062 -17.756 39.992 1.00 39.25 187 ALA A O 1
ATOM 1451 N N . VAL A 1 188 ? 19.594 -16.394 39.077 1.00 41.19 188 VAL A N 1
ATOM 1452 C CA . VAL A 1 188 ? 20.397 -17.467 38.473 1.00 41.19 188 VAL A CA 1
ATOM 1453 C C . VAL A 1 188 ? 21.408 -17.979 39.499 1.00 41.19 188 VAL A C 1
ATOM 1455 O O . VAL A 1 188 ? 22.361 -17.280 39.848 1.00 41.19 188 VAL A O 1
ATOM 1458 N N . ALA A 1 189 ? 21.218 -19.210 39.973 1.00 39.12 189 ALA A N 1
ATOM 1459 C CA . ALA A 1 189 ? 22.195 -19.889 40.817 1.00 39.12 189 ALA A CA 1
ATOM 1460 C C . ALA A 1 189 ? 23.437 -20.288 39.997 1.00 39.12 189 ALA A C 1
ATOM 1462 O O . ALA A 1 189 ? 23.328 -20.910 38.940 1.00 39.12 189 ALA A O 1
ATOM 1463 N N . LYS A 1 190 ? 24.633 -19.945 40.490 1.00 37.75 190 LYS A N 1
ATOM 1464 C CA . LYS A 1 190 ? 25.907 -20.335 39.867 1.00 37.75 190 LYS A CA 1
ATOM 1465 C C . LYS A 1 190 ? 26.203 -21.811 40.147 1.00 37.75 190 LYS A C 1
ATOM 1467 O O . LYS A 1 190 ? 26.462 -22.169 41.292 1.00 37.75 190 LYS A O 1
ATOM 1472 N N . VAL A 1 191 ? 26.264 -22.643 39.108 1.00 38.31 191 VAL A N 1
ATOM 1473 C CA . VAL A 1 191 ? 26.876 -23.979 39.202 1.00 38.31 191 VAL A CA 1
ATOM 1474 C C . VAL A 1 191 ? 28.377 -23.841 38.950 1.00 38.31 191 VAL A C 1
ATOM 1476 O O . VAL A 1 191 ? 28.799 -23.476 37.855 1.00 38.31 191 VAL A O 1
ATOM 1479 N N . ALA A 1 192 ? 29.187 -24.103 39.975 1.00 41.44 192 ALA A N 1
ATOM 1480 C CA . ALA A 1 192 ? 30.642 -24.057 39.875 1.00 41.44 192 ALA A CA 1
ATOM 1481 C C . ALA A 1 192 ? 31.203 -25.356 39.273 1.00 41.44 192 ALA A C 1
ATOM 1483 O O . ALA A 1 192 ? 30.903 -26.457 39.736 1.00 41.44 192 ALA A O 1
ATOM 1484 N N . SER A 1 193 ? 32.069 -25.230 38.269 1.00 36.75 193 SER A N 1
ATOM 1485 C CA . SER A 1 193 ? 32.775 -26.350 37.645 1.00 36.75 193 SER A CA 1
ATOM 1486 C C . SER A 1 193 ? 33.847 -26.932 38.577 1.00 36.75 193 SER A C 1
ATOM 1488 O O . SER A 1 193 ? 34.878 -26.297 38.808 1.00 36.75 193 SER A O 1
ATOM 1490 N N . ARG A 1 194 ? 33.658 -28.164 39.069 1.00 43.41 194 ARG A N 1
ATOM 1491 C CA . ARG A 1 194 ? 34.723 -28.931 39.739 1.00 43.41 194 ARG A CA 1
ATOM 1492 C C . ARG A 1 194 ? 35.506 -29.775 38.732 1.00 43.41 194 ARG A C 1
ATOM 1494 O O . ARG A 1 194 ? 35.057 -30.837 38.315 1.00 43.41 194 ARG A O 1
ATOM 1501 N N . VAL A 1 195 ? 36.709 -29.317 38.397 1.00 37.59 195 VAL A N 1
ATOM 1502 C CA . VAL A 1 195 ? 37.740 -30.138 37.744 1.00 37.59 195 VAL A CA 1
ATOM 1503 C C . VAL A 1 195 ? 38.315 -31.119 38.774 1.00 37.59 195 VAL A C 1
ATOM 1505 O O . VAL A 1 195 ? 38.636 -30.715 39.891 1.00 37.59 195 VAL A O 1
ATOM 1508 N N . ARG A 1 196 ? 38.481 -32.397 38.409 1.00 39.41 196 ARG A N 1
ATOM 1509 C CA . ARG A 1 196 ? 39.208 -33.397 39.215 1.00 39.41 196 ARG A CA 1
ATOM 1510 C C . ARG A 1 196 ? 40.317 -34.035 38.376 1.00 39.41 196 ARG A C 1
ATOM 1512 O O . ARG A 1 196 ? 40.084 -34.424 37.236 1.00 39.41 196 ARG A O 1
ATOM 1519 N N . ALA A 1 197 ? 41.522 -34.101 38.938 1.00 37.06 197 ALA A N 1
ATOM 1520 C CA . ALA A 1 197 ? 42.722 -34.579 38.255 1.00 37.06 197 ALA A CA 1
ATOM 1521 C C . ALA A 1 197 ? 42.876 -36.119 38.269 1.00 37.06 197 ALA A C 1
ATOM 1523 O O . ALA A 1 197 ? 42.172 -36.827 38.989 1.00 37.06 197 ALA A O 1
ATOM 1524 N N . LYS A 1 198 ? 43.807 -36.603 37.432 1.00 40.53 198 LYS A N 1
ATOM 1525 C CA . LYS A 1 198 ? 44.125 -38.016 37.121 1.00 40.53 198 LYS A CA 1
ATOM 1526 C C . LYS A 1 198 ? 44.786 -38.782 38.289 1.00 40.53 198 LYS A C 1
ATOM 1528 O O . LYS A 1 198 ? 45.186 -38.167 39.275 1.00 40.53 198 LYS A O 1
ATOM 1533 N N . PRO A 1 199 ? 45.021 -40.101 38.128 1.00 45.44 199 PRO A N 1
ATOM 1534 C CA . PRO A 1 199 ? 46.420 -40.527 37.925 1.00 45.44 199 PRO A CA 1
ATOM 1535 C C . PRO A 1 199 ? 46.656 -41.471 36.716 1.00 45.44 199 PRO A C 1
ATOM 1537 O O . PRO A 1 199 ? 45.778 -41.662 35.879 1.00 45.44 199 PRO A O 1
ATOM 1540 N N . LYS A 1 200 ? 47.907 -41.938 36.558 1.00 43.19 200 LYS A N 1
ATOM 1541 C CA . LYS A 1 200 ? 48.508 -42.523 35.336 1.00 43.19 200 LYS A CA 1
ATOM 1542 C C . LYS A 1 200 ? 48.544 -44.062 35.312 1.00 43.19 200 LYS A C 1
ATOM 1544 O O . LYS A 1 200 ? 48.788 -44.672 36.343 1.00 43.19 200 LYS A O 1
ATOM 1549 N N . ALA A 1 201 ? 48.555 -44.620 34.099 1.00 41.91 201 ALA A N 1
ATOM 1550 C CA . ALA A 1 201 ? 49.357 -45.775 33.662 1.00 41.91 201 ALA A CA 1
ATOM 1551 C C . ALA A 1 201 ? 49.464 -45.728 32.112 1.00 41.91 201 ALA A C 1
ATOM 1553 O O . ALA A 1 201 ? 48.621 -45.088 31.491 1.00 41.91 201 ALA A O 1
ATOM 1554 N N . VAL A 1 202 ? 50.345 -46.426 31.389 1.00 37.66 202 VAL A N 1
ATOM 1555 C CA . VAL A 1 202 ? 51.817 -46.589 31.386 1.00 37.66 202 VAL A CA 1
ATOM 1556 C C . VAL A 1 202 ? 52.123 -47.613 30.263 1.00 37.66 202 VAL A C 1
ATOM 1558 O O . VAL A 1 202 ? 51.471 -48.646 30.206 1.00 37.66 202 VAL A O 1
ATOM 1561 N N . LEU A 1 203 ? 53.141 -47.327 29.433 1.00 38.50 203 LEU A N 1
ATOM 1562 C CA . LEU A 1 203 ? 53.915 -48.235 28.546 1.00 38.50 203 LEU A CA 1
ATOM 1563 C C . LEU A 1 203 ? 53.384 -48.777 27.182 1.00 38.50 203 LEU A C 1
ATOM 1565 O O . LEU A 1 203 ? 52.331 -49.388 27.068 1.00 38.50 203 LEU A O 1
ATOM 1569 N N . THR A 1 204 ? 54.297 -48.688 26.191 1.00 40.12 204 THR A N 1
ATOM 1570 C CA . THR A 1 204 ? 54.385 -49.359 24.859 1.00 40.12 204 THR A CA 1
ATOM 1571 C C . THR A 1 204 ? 53.333 -49.014 23.779 1.00 40.12 204 THR A C 1
ATOM 1573 O O . THR A 1 204 ? 52.164 -48.853 24.082 1.00 40.12 204 THR A O 1
ATOM 1576 N N . GLY A 1 205 ? 53.666 -48.882 22.481 1.00 38.25 205 GLY A N 1
ATOM 1577 C CA . GLY A 1 205 ? 54.976 -48.868 21.801 1.00 38.25 205 GLY A CA 1
ATOM 1578 C C . GLY A 1 205 ? 54.862 -48.715 20.260 1.00 38.25 205 GLY A C 1
ATOM 1579 O O . GLY A 1 205 ? 53.777 -48.854 19.714 1.00 38.25 205 GLY A O 1
ATOM 1580 N N . LYS A 1 206 ? 56.005 -48.490 19.579 1.00 42.38 206 LYS A N 1
ATOM 1581 C CA . LYS A 1 206 ? 56.247 -48.456 18.103 1.00 42.38 206 LYS A CA 1
ATOM 1582 C C . LYS A 1 206 ? 55.685 -47.285 17.250 1.00 42.38 206 LYS A C 1
ATOM 1584 O O . LYS A 1 206 ? 54.501 -47.190 16.962 1.00 42.38 206 LYS A O 1
ATOM 1589 N N . ARG A 1 207 ? 56.619 -46.482 16.706 1.00 44.47 207 ARG A N 1
ATOM 1590 C CA . ARG A 1 207 ? 56.576 -45.860 15.351 1.00 44.47 207 ARG A CA 1
ATOM 1591 C C . ARG A 1 207 ? 56.915 -46.944 14.299 1.00 44.47 207 ARG A C 1
ATOM 1593 O O . ARG A 1 207 ? 57.629 -47.872 14.692 1.00 44.47 207 ARG A O 1
ATOM 1600 N N . PRO A 1 208 ? 56.450 -46.886 13.026 1.00 51.88 208 PRO A N 1
ATOM 1601 C CA . PRO A 1 208 ? 56.821 -45.860 12.015 1.00 51.88 208 PRO A CA 1
ATOM 1602 C C . PRO A 1 208 ? 55.620 -45.447 11.099 1.00 51.88 208 PRO A C 1
ATOM 1604 O O . PRO A 1 208 ? 54.492 -45.733 11.479 1.00 51.88 208 PRO A O 1
ATOM 1607 N N . THR A 1 209 ? 55.691 -44.738 9.952 1.00 48.53 209 THR A N 1
ATOM 1608 C CA . THR A 1 209 ? 56.776 -44.099 9.148 1.00 48.53 209 THR A CA 1
ATOM 1609 C C . THR A 1 209 ? 56.260 -42.764 8.518 1.00 48.53 209 THR A C 1
ATOM 1611 O O . THR A 1 209 ? 55.361 -42.140 9.073 1.00 48.53 209 THR A O 1
ATOM 1614 N N . LEU A 1 210 ? 56.800 -42.311 7.369 1.00 49.12 210 LEU A N 1
ATOM 1615 C CA . LEU A 1 210 ? 56.284 -41.247 6.482 1.00 49.12 210 LEU A CA 1
ATOM 1616 C C . LEU A 1 210 ? 56.121 -41.773 5.037 1.00 49.12 210 LEU A C 1
ATOM 1618 O O . LEU A 1 210 ? 57.009 -42.475 4.565 1.00 49.12 210 LEU A O 1
ATOM 1622 N N . SER A 1 211 ? 55.067 -41.350 4.327 1.00 46.78 211 SER A N 1
ATOM 1623 C CA . SER A 1 211 ? 54.988 -41.105 2.861 1.00 46.78 211 SER A CA 1
ATOM 1624 C C . SER A 1 211 ? 53.629 -40.425 2.606 1.00 46.78 211 SER A C 1
ATOM 1626 O O . SER A 1 211 ? 52.639 -40.901 3.149 1.00 46.78 211 SER A O 1
ATOM 1628 N N . ARG A 1 212 ? 53.449 -39.250 1.981 1.00 49.62 212 ARG A N 1
ATOM 1629 C CA . ARG A 1 212 ? 53.991 -38.612 0.755 1.00 49.62 212 ARG A CA 1
ATOM 1630 C C . ARG A 1 212 ? 53.497 -39.258 -0.556 1.00 49.62 212 ARG A C 1
ATOM 1632 O O . ARG A 1 212 ? 53.476 -40.477 -0.666 1.00 49.62 212 ARG A O 1
ATOM 1639 N N . ALA A 1 213 ? 53.230 -38.371 -1.528 1.00 43.31 213 ALA A N 1
ATOM 1640 C CA . ALA A 1 213 ? 52.726 -38.543 -2.902 1.00 43.31 213 ALA A CA 1
ATOM 1641 C C . ALA A 1 213 ? 51.186 -38.684 -2.982 1.00 43.31 213 ALA A C 1
ATOM 1643 O O . ALA A 1 213 ? 50.637 -39.577 -2.356 1.00 43.31 213 ALA A O 1
ATOM 1644 N N . ALA A 1 214 ? 50.396 -37.774 -3.569 1.00 48.03 214 ALA A N 1
ATOM 1645 C CA . ALA A 1 214 ? 50.478 -36.932 -4.782 1.00 48.03 214 ALA A CA 1
ATOM 1646 C C . ALA A 1 214 ? 49.805 -37.560 -6.012 1.00 48.03 214 ALA A C 1
ATOM 1648 O O . ALA A 1 214 ? 50.277 -38.573 -6.528 1.00 48.03 214 ALA A O 1
ATOM 1649 N N . ARG A 1 215 ? 48.782 -36.865 -6.519 1.00 52.81 215 ARG A N 1
ATOM 1650 C CA . ARG A 1 215 ? 48.594 -36.470 -7.922 1.00 52.81 215 ARG A CA 1
ATOM 1651 C C . ARG A 1 215 ? 47.597 -35.315 -7.985 1.00 52.81 215 ARG A C 1
ATOM 1653 O O . ARG A 1 215 ? 46.824 -35.191 -7.011 1.00 52.81 215 ARG A O 1
#

Sequence (215 aa):
MASSHARIPSGSAASKAKEKKTTVRIFVSYSHANATQQAKLQIHLAQLKRDEVETWVDERMEAGDRLSTEISRKLREADIFVALMSPEYIASRWCQLEYNRAMGRRARGLMRVVVVVVRPCAWKDTGASDLKSLPRDGRSVIDWRSMDHAFADVAEGIKGAVRAVRASMPAKATRSKPAAKAVKPPAVAKVASRVRAKPKAVLTGKRPTLSRAAR

Solvent-accessible surface area (backbone atoms only — not comparable to full-atom values): 13719 Å² total; per-residue (Å²): 140,84,89,82,87,79,84,78,79,83,79,78,80,78,76,79,76,76,77,82,69,78,71,44,34,35,33,41,47,62,31,79,97,42,48,69,61,51,53,53,42,57,58,54,40,49,64,48,46,75,66,42,32,49,78,48,68,77,84,77,87,67,92,83,66,76,77,44,78,61,59,53,44,51,62,70,66,22,46,33,38,36,38,46,39,25,58,64,24,71,70,28,70,66,50,46,57,52,48,54,55,48,51,64,29,33,80,69,72,62,27,49,77,40,45,31,29,49,35,84,54,73,57,54,79,71,80,40,62,88,51,78,43,22,22,71,93,59,49,22,32,73,77,41,99,40,59,64,61,31,35,50,46,34,37,53,53,48,50,51,51,52,52,57,48,57,74,68,49,70,86,72,71,79,84,71,79,80,75,83,79,83,76,80,81,82,85,82,80,84,83,80,87,82,86,80,85,84,90,88,87,83,87,88,82,84,86,88,88,89,81,86,85,89,132

Nearest PDB structures (foldseek):
  7rts-assembly1_A  TM=6.387E-01  e=1.932E-05  Vitis rotundifolia
  7xoz-assembly1_A  TM=6.618E-01  e=1.700E-05  Arabidopsis thaliana
  7xoz-assembly1_B  TM=7.025E-01  e=6.910E-05  Arabidopsis thaliana
  5teb-assembly6_F  TM=5.899E-01  e=1.932E-05  Arabidopsis thaliana
  7dfv-assembly1_B  TM=5.346E-01  e=1.485E-04  Arabidopsis thaliana

Secondary structure (DSSP, 8-state):
----------------PPP-PPPEEEEEE--GGGHHHHHHHHHHTHHHHHTTEEEEE-----TTSSS-HHHHHHHHH-SEEEEEE-HHHHH-HHHHHHHHHHHHHHTTTS-EEEEEESSS--GGGGTTTTS--BSGGG--GGGSS-HHHHHHHHHHHHHHHHHHHHHHS------PPPP--PPPPPP----------------------------

Mean predicted aligned error: 14.99 Å

Foldseek 3Di:
DDDDDDDDDDDPPPDDDPDPQAAAEEEEEEFPVCVVLVVLLVVLCVVVVVVRYHYDYPPDPPPDDDCDPVNVVSLQVHQEYEYADDPRLVVDPVSLVSVVSNVVCVVVVNHHYEYAAQDDDPVCVSVCVVPQYPPHPSDHCVNDPDNNVRSNSVSVVVVVRVVVSSVVDPPDDDPDDPDDDDDDDDDDDDDDDDDDDDDDDDDDDDDDDDDDDDD

Radius of gyration: 31.84 Å; Cα contacts (8 Å, |Δi|>4): 224; chains: 1; bounding box: 97×110×62 Å

InterPro domains:
  IPR000157 Toll/interleukin-1 receptor homology (TIR) domain [PF13676] (26-146)
  IPR000157 Toll/interleukin-1 receptor homology (TIR) domain [PS50104] (22-169)
  IPR000157 Toll/interleukin-1 receptor homology (TIR) domain [SM00255] (23-172)
  IPR035897 Toll/interleukin-1 receptor homology (TIR) domain superfamily [G3DSA:3.40.50.10140] (2-133)
  IPR035897 Toll/interleukin-1 receptor homology (TIR) domain superfamily [SSF52200] (18-166)

Organism: NCBI:txid269660